Protein AF-A0A535MZZ2-F1 (afdb_monomer)

Solvent-accessible surface area (backbone atoms only — not comparable to full-atom values): 15214 Å² total; per-residue (Å²): 140,82,90,79,80,84,79,83,84,84,78,87,90,76,62,73,51,80,47,85,63,89,57,69,98,74,42,47,53,42,42,44,49,35,80,89,49,66,33,41,31,37,39,23,35,36,38,70,27,92,58,19,20,35,31,28,30,31,32,35,72,78,65,49,68,68,60,30,47,55,50,2,42,52,34,25,53,53,27,51,76,68,74,40,77,36,15,2,17,19,34,32,34,50,36,79,71,59,95,50,74,66,40,54,44,23,37,30,48,49,15,50,69,45,29,71,45,45,77,57,36,42,45,73,45,55,36,66,75,29,49,69,71,53,38,49,44,20,26,62,49,36,70,54,87,73,93,77,75,89,70,74,39,46,57,64,37,48,50,51,49,53,49,33,53,76,73,65,63,74,76,82,79,45,33,32,28,29,42,17,49,40,74,60,23,48,35,28,50,53,53,33,42,77,70,51,35,35,43,27,29,43,19,41,95,85,15,18,40,38,18,93,93,39,52,63,60,70,58,50,59,73,28,40,44,97,86,40,39,64,42,77,90,64,59,66,89,83,61,43,79,38,76,48,76,66,41,65,33,66,45,77,25,54,31,32,34,73,44,66,65,86,77,80,66,46,92,85,56,52,83,51,49,47,30,77,37,79,86

Mean predicted aligned error: 9.77 Å

pLDDT: mean 85.05, std 18.42, range [22.7, 98.5]

Sequence (279 aa):
MHQTYPVPSARESVGLAVGRGAPSAGQQSWSLVDERAGLCAYLVVDAFVDGRAMGGVRMTPDVTPDQLGALSHRMSVKLALAELSIGGAKAGIVSSLPHGPERDRVLRAFGLAVRPLFARGVYLGSDQGIGYRDRDLIFDAAGFDLRQSDAREYGISEATCRFAEAYGLRGSHRTASLQGFGTVGRGVARSLVARGWRIVAVADRLGTLACPQGLPLEGLLAATRSDNTIDRSALPPGIQVLSLEEAWLDVPADVLVLAATERALNSDNARRVQARFVV

Nearest PDB structures (foldseek):
  3k8z-assembly1_F  TM=8.270E-01  e=8.707E-18  Bacillus subtilis
  7mfm-assembly1_A  TM=7.148E-01  e=9.652E-19  Bacillus subtilis
  3k92-assembly1_A  TM=7.786E-01  e=2.874E-17  Bacillus subtilis
  2yfh-assembly1_D  TM=7.016E-01  e=4.997E-12  [Clostridium] symbiosum
  5b37-assembly2_F-3  TM=6.336E-01  e=1.454E-11  Nostoc punctiforme NIES-2108

Structure (mmCIF, N/CA/C/O backbone):
data_AF-A0A535MZZ2-F1
#
_entry.id   AF-A0A535MZZ2-F1
#
loop_
_atom_site.group_PDB
_atom_site.id
_atom_site.type_symbol
_atom_site.label_atom_id
_atom_site.label_alt_id
_atom_site.label_comp_id
_atom_site.label_asym_id
_atom_site.label_entity_id
_atom_site.label_seq_id
_atom_site.pdbx_PDB_ins_code
_atom_site.Cartn_x
_atom_site.Cartn_y
_atom_site.Cartn_z
_atom_site.occupancy
_atom_site.B_iso_or_equiv
_atom_site.auth_seq_id
_atom_site.auth_comp_id
_atom_site.auth_asym_id
_atom_site.auth_atom_id
_atom_site.pdbx_PDB_model_num
ATOM 1 N N . MET A 1 1 ? -8.876 -16.164 -47.806 1.00 33.84 1 MET A N 1
ATOM 2 C CA . MET A 1 1 ? -7.771 -15.219 -48.068 1.00 33.84 1 MET A CA 1
ATOM 3 C C . MET A 1 1 ? -8.036 -13.962 -47.253 1.00 33.84 1 MET A C 1
ATOM 5 O O . MET A 1 1 ? -8.888 -13.180 -47.643 1.00 33.84 1 MET A O 1
ATOM 9 N N . HIS A 1 2 ? -7.392 -13.815 -46.095 1.00 28.22 2 HIS A N 1
ATOM 10 C CA . HIS A 1 2 ? -7.452 -12.594 -45.287 1.00 28.22 2 HIS A CA 1
ATOM 11 C C . HIS A 1 2 ? -6.070 -11.942 -45.313 1.00 28.22 2 HIS A C 1
ATOM 13 O O . HIS A 1 2 ? -5.082 -12.583 -44.965 1.00 28.22 2 HIS A O 1
ATOM 19 N N . GLN A 1 3 ? -6.013 -10.701 -45.799 1.00 22.70 3 GLN A N 1
ATOM 20 C CA . GLN A 1 3 ? -4.806 -9.880 -45.855 1.00 22.70 3 GLN A CA 1
ATOM 21 C C . GLN A 1 3 ? -4.366 -9.485 -44.443 1.00 22.70 3 GLN A C 1
ATOM 23 O O . GLN A 1 3 ? -5.113 -8.860 -43.694 1.00 22.70 3 GLN A O 1
ATOM 28 N N . THR A 1 4 ? -3.133 -9.840 -44.106 1.00 23.92 4 THR A N 1
ATOM 29 C CA . THR A 1 4 ? -2.374 -9.354 -42.955 1.00 23.92 4 THR A CA 1
ATOM 30 C C . THR A 1 4 ? -1.716 -8.018 -43.302 1.00 23.92 4 THR A C 1
ATOM 32 O O . THR A 1 4 ? -0.991 -7.917 -44.290 1.00 23.92 4 THR A O 1
ATOM 35 N N . TYR A 1 5 ? -1.934 -6.993 -42.474 1.00 24.16 5 TYR A N 1
ATOM 36 C CA . TYR A 1 5 ? -1.137 -5.763 -42.502 1.00 24.16 5 TYR A CA 1
ATOM 37 C C . TYR A 1 5 ? 0.168 -5.969 -41.710 1.00 24.16 5 TYR A C 1
ATOM 39 O O . TYR A 1 5 ? 0.130 -6.582 -40.639 1.00 24.16 5 TYR A O 1
ATOM 47 N N . PRO A 1 6 ? 1.324 -5.480 -42.196 1.00 25.44 6 PRO A N 1
ATOM 48 C CA . PRO A 1 6 ? 2.603 -5.662 -41.521 1.00 25.44 6 PRO A CA 1
ATOM 49 C C . PRO A 1 6 ? 2.739 -4.712 -40.324 1.00 25.44 6 PRO A C 1
ATOM 51 O O . PRO A 1 6 ? 2.519 -3.507 -40.434 1.00 25.44 6 PRO A O 1
ATOM 54 N N . VAL A 1 7 ? 3.151 -5.261 -39.180 1.00 30.09 7 VAL A N 1
ATOM 55 C CA . VAL A 1 7 ? 3.617 -4.492 -38.019 1.00 30.09 7 VAL A CA 1
ATOM 56 C C . VAL A 1 7 ? 5.042 -4.004 -38.321 1.00 30.09 7 VAL A C 1
ATOM 58 O O . VAL A 1 7 ? 5.894 -4.839 -38.633 1.00 30.09 7 VAL A O 1
ATOM 61 N N . PRO A 1 8 ? 5.341 -2.692 -38.250 1.00 28.23 8 PRO A N 1
ATOM 62 C CA . PRO A 1 8 ? 6.689 -2.186 -38.487 1.00 28.23 8 PRO A CA 1
ATOM 63 C C . PRO A 1 8 ? 7.673 -2.723 -37.443 1.00 28.23 8 PRO A C 1
ATOM 65 O O . PRO A 1 8 ? 7.424 -2.665 -36.238 1.00 28.23 8 PRO A O 1
ATOM 68 N N . SER A 1 9 ? 8.811 -3.226 -37.914 1.00 29.83 9 SER A N 1
ATOM 69 C CA . SER A 1 9 ? 9.937 -3.664 -37.093 1.00 29.83 9 SER A CA 1
ATOM 70 C C . SER A 1 9 ? 10.575 -2.475 -36.371 1.00 29.83 9 SER A C 1
ATOM 72 O O . SER A 1 9 ? 11.247 -1.654 -36.997 1.00 29.83 9 SER A O 1
ATOM 74 N N . ALA A 1 10 ? 10.412 -2.397 -35.053 1.00 29.64 10 ALA A N 1
ATOM 75 C CA . ALA A 1 10 ? 11.222 -1.522 -34.216 1.00 29.64 10 ALA A CA 1
ATOM 76 C C . ALA A 1 10 ? 12.577 -2.201 -33.953 1.00 29.64 10 ALA A C 1
ATOM 78 O O . ALA A 1 10 ? 12.625 -3.254 -33.317 1.00 29.64 10 ALA A O 1
ATOM 79 N N . ARG A 1 11 ? 13.676 -1.607 -34.428 1.00 28.73 11 ARG A N 1
ATOM 80 C CA . ARG A 1 11 ? 15.022 -1.899 -33.918 1.00 28.73 11 ARG A CA 1
ATOM 81 C C . ARG A 1 11 ? 15.550 -0.688 -33.144 1.00 28.73 11 ARG A C 1
ATOM 83 O O . ARG A 1 11 ? 15.693 0.378 -33.725 1.00 28.73 11 ARG A O 1
ATOM 90 N N . GLU A 1 12 ? 15.820 -0.966 -31.863 1.00 30.95 12 GLU A N 1
ATOM 91 C CA . GLU A 1 12 ? 16.850 -0.425 -30.950 1.00 30.95 12 GLU A CA 1
ATOM 92 C C . GLU A 1 12 ? 16.750 1.063 -30.538 1.00 30.95 12 GLU A C 1
ATOM 94 O O . GLU A 1 12 ? 16.653 1.949 -31.368 1.00 30.95 12 GLU A O 1
ATOM 99 N N . SER A 1 13 ? 16.771 1.456 -29.256 1.00 28.53 13 SER A N 1
ATOM 100 C CA . SER A 1 13 ? 17.387 0.826 -28.080 1.00 28.53 13 SER A CA 1
ATOM 101 C C . SER A 1 13 ? 16.642 1.159 -26.766 1.00 28.53 13 SER A C 1
ATOM 103 O O . SER A 1 13 ? 16.904 2.182 -26.136 1.00 28.53 13 SER A O 1
ATOM 105 N N . VAL A 1 14 ? 15.756 0.266 -26.324 1.00 32.81 14 VAL A N 1
ATOM 106 C CA . VAL A 1 14 ? 15.526 -0.050 -24.902 1.00 32.81 14 VAL A CA 1
ATOM 107 C C . VAL A 1 14 ? 15.508 -1.572 -24.872 1.00 32.81 14 VAL A C 1
ATOM 10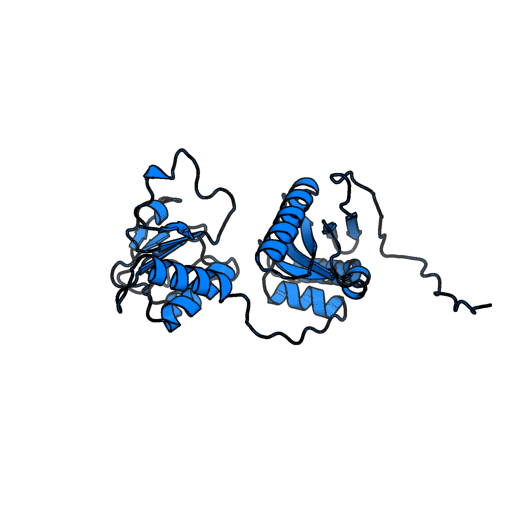9 O O . VAL A 1 14 ? 14.660 -2.190 -25.518 1.00 32.81 14 VAL A O 1
ATOM 112 N N . GLY A 1 15 ? 16.518 -2.183 -24.258 1.00 32.94 15 GLY A N 1
ATOM 113 C CA . GLY A 1 15 ? 16.686 -3.632 -24.255 1.00 32.94 15 GLY A CA 1
ATOM 114 C C . GLY A 1 15 ? 15.593 -4.297 -23.429 1.00 32.94 15 GLY A C 1
ATOM 115 O O . GLY A 1 15 ? 15.761 -4.509 -22.234 1.00 32.94 15 GLY A O 1
ATOM 116 N N . LEU A 1 16 ? 14.469 -4.651 -24.053 1.00 37.75 16 LEU A N 1
ATOM 117 C CA . LEU A 1 16 ? 13.499 -5.558 -23.450 1.00 37.75 16 LEU A CA 1
ATOM 118 C C . LEU A 1 16 ? 14.092 -6.975 -23.513 1.00 37.75 16 LEU A C 1
ATOM 120 O O . LEU A 1 16 ? 13.831 -7.735 -24.446 1.00 37.75 16 LEU A O 1
ATOM 124 N N . ALA A 1 17 ? 14.951 -7.323 -22.556 1.00 37.59 17 ALA A N 1
ATOM 125 C CA . ALA A 1 17 ? 15.423 -8.692 -22.410 1.00 37.59 17 ALA A CA 1
ATOM 126 C C . ALA A 1 17 ? 14.265 -9.547 -21.873 1.00 37.59 17 ALA A C 1
ATOM 128 O O . ALA A 1 17 ? 14.011 -9.612 -20.672 1.00 37.59 17 ALA A O 1
ATOM 129 N N . VAL A 1 18 ? 13.531 -10.202 -22.775 1.00 39.91 18 VAL A N 1
ATOM 130 C CA . VAL A 1 18 ? 12.504 -11.189 -22.414 1.00 39.91 18 VAL A CA 1
ATOM 131 C C . VAL A 1 18 ? 13.206 -12.456 -21.917 1.00 39.91 18 VAL A C 1
ATOM 133 O O . VAL A 1 18 ? 13.398 -13.418 -22.657 1.00 39.91 18 VAL A O 1
ATOM 136 N N . GLY A 1 19 ? 13.635 -12.447 -20.658 1.00 38.72 19 GLY A N 1
ATOM 137 C CA . GLY A 1 19 ? 14.092 -13.643 -19.958 1.00 38.72 19 GLY A CA 1
ATOM 138 C C . GLY A 1 19 ? 12.898 -14.391 -19.373 1.00 38.72 19 GLY A C 1
ATOM 139 O O . GLY A 1 19 ? 12.201 -13.855 -18.516 1.00 38.72 19 GLY A O 1
ATOM 140 N N . ARG A 1 20 ? 12.663 -15.637 -19.802 1.00 40.47 20 ARG A N 1
ATOM 141 C CA . ARG A 1 20 ? 11.735 -16.557 -19.122 1.00 40.47 20 ARG A CA 1
ATOM 142 C C . ARG A 1 20 ? 12.389 -17.048 -17.821 1.00 40.47 20 ARG A C 1
ATOM 144 O O . ARG A 1 20 ? 12.974 -18.124 -17.801 1.00 40.47 20 ARG A O 1
ATOM 151 N N . GLY A 1 21 ? 12.351 -16.248 -16.757 1.00 41.03 21 GLY A N 1
ATOM 152 C CA . GLY A 1 21 ? 12.677 -16.721 -15.404 1.00 41.03 21 GLY A CA 1
ATOM 153 C C . GLY A 1 21 ? 11.515 -17.557 -14.875 1.00 41.03 21 GLY A C 1
ATOM 154 O O . GLY A 1 21 ? 10.384 -17.098 -15.002 1.00 41.03 21 GLY A O 1
ATOM 155 N N . ALA A 1 22 ? 11.786 -18.764 -14.361 1.00 42.34 22 ALA A N 1
ATOM 156 C CA . ALA A 1 22 ? 10.804 -19.826 -14.112 1.00 42.34 22 ALA A CA 1
ATOM 157 C C . ALA A 1 22 ? 9.697 -19.431 -13.115 1.00 42.34 22 ALA A C 1
ATOM 159 O O . ALA A 1 22 ? 9.935 -19.429 -11.909 1.00 42.34 22 ALA A O 1
ATOM 160 N N . PRO A 1 23 ? 8.467 -19.171 -13.587 1.00 47.53 23 PRO A N 1
ATOM 161 C CA . PRO A 1 23 ? 7.297 -19.082 -12.736 1.00 47.53 23 PRO A CA 1
ATOM 162 C C . PRO A 1 23 ? 6.662 -20.475 -12.617 1.00 47.53 23 PRO A C 1
ATOM 164 O O . PRO A 1 23 ? 6.874 -21.348 -13.465 1.00 47.53 23 PRO A O 1
ATOM 167 N N . SER A 1 24 ? 5.837 -20.686 -11.592 1.00 51.09 24 SER A N 1
ATOM 168 C CA . SER A 1 24 ? 4.956 -21.863 -11.532 1.00 51.09 24 SER A CA 1
ATOM 169 C C . SER A 1 24 ? 4.130 -22.002 -12.826 1.00 51.09 24 SER A C 1
ATOM 171 O O . SER A 1 24 ? 3.854 -21.005 -13.500 1.00 51.09 24 SER A O 1
ATOM 173 N N . ALA A 1 25 ? 3.794 -23.237 -13.219 1.00 52.12 25 ALA A N 1
ATOM 174 C CA . ALA A 1 25 ? 3.204 -23.553 -14.522 1.00 52.12 25 ALA A CA 1
ATOM 175 C C . ALA A 1 25 ? 1.978 -22.668 -14.846 1.00 52.12 25 ALA A C 1
ATOM 177 O O . ALA A 1 25 ? 0.893 -22.898 -14.324 1.00 52.12 25 ALA A O 1
ATOM 178 N N . GLY A 1 26 ? 2.158 -21.658 -15.709 1.00 76.25 26 GLY A N 1
ATOM 179 C CA . GLY A 1 26 ? 1.085 -20.780 -16.197 1.00 76.25 26 GLY A CA 1
ATOM 180 C C . GLY A 1 26 ? 1.367 -19.274 -16.133 1.00 76.25 26 GLY A C 1
ATOM 181 O O . GLY A 1 26 ? 0.830 -18.544 -16.967 1.00 76.25 26 GLY A O 1
ATOM 182 N N . GLN A 1 27 ? 2.230 -18.798 -15.225 1.00 90.12 27 GLN A N 1
ATOM 183 C CA . GLN A 1 27 ? 2.480 -17.352 -15.106 1.00 90.12 27 GLN A CA 1
ATOM 184 C C . GLN A 1 27 ? 3.424 -16.840 -16.210 1.00 90.12 27 GLN A C 1
ATOM 186 O O . GLN A 1 27 ? 4.266 -17.571 -16.738 1.00 90.12 27 GLN A O 1
ATOM 191 N N . GLN A 1 28 ? 3.305 -15.556 -16.548 1.00 93.94 28 GLN A N 1
ATOM 192 C CA . GLN A 1 28 ? 4.201 -14.851 -17.468 1.00 93.94 28 GLN A CA 1
ATOM 193 C C . GLN A 1 28 ? 5.050 -13.841 -16.694 1.00 93.94 28 GLN A C 1
ATOM 195 O O . GLN A 1 28 ? 4.524 -13.096 -15.869 1.00 93.94 28 GLN A O 1
ATOM 200 N N . SER A 1 29 ? 6.352 -13.791 -16.972 1.00 93.62 29 SER A N 1
ATOM 201 C CA . SER A 1 29 ? 7.303 -12.904 -16.300 1.00 93.62 29 SER A CA 1
ATOM 202 C C . SER A 1 29 ? 8.149 -12.108 -17.298 1.00 93.62 29 SER A C 1
ATOM 204 O O . SER A 1 29 ? 8.439 -12.568 -18.405 1.00 93.62 29 SER A O 1
ATOM 206 N N . TRP A 1 30 ? 8.537 -10.897 -16.896 1.00 95.50 30 TRP A N 1
ATOM 207 C CA . TRP A 1 30 ? 9.412 -9.999 -17.647 1.00 95.50 30 TRP A CA 1
ATOM 208 C C . TRP A 1 30 ? 10.455 -9.380 -16.721 1.00 95.50 30 TRP A C 1
ATOM 210 O O . TRP A 1 30 ? 10.113 -8.916 -15.631 1.00 95.50 30 TRP A O 1
ATOM 220 N N . SER A 1 31 ? 11.696 -9.307 -17.200 1.00 95.50 31 SER A N 1
ATOM 221 C CA . SER A 1 31 ? 12.765 -8.495 -16.616 1.00 95.50 31 SER A CA 1
ATOM 222 C C . SER A 1 31 ? 12.942 -7.237 -17.462 1.00 95.50 31 SER A C 1
ATOM 224 O O . SER A 1 31 ? 13.059 -7.311 -18.685 1.00 95.50 31 SER A O 1
ATOM 226 N N . LEU A 1 32 ? 12.928 -6.076 -16.820 1.00 94.94 32 LEU A N 1
ATOM 227 C CA . LEU A 1 32 ? 12.978 -4.766 -17.458 1.00 94.94 32 LEU A CA 1
ATOM 228 C C . LEU A 1 32 ? 14.229 -4.049 -16.958 1.00 94.94 32 LEU A C 1
ATOM 230 O O . LEU A 1 32 ? 14.318 -3.703 -15.779 1.00 94.94 32 LEU A O 1
ATOM 234 N N . VAL A 1 33 ? 15.197 -3.852 -17.849 1.00 94.88 33 VAL A N 1
ATOM 235 C CA . VAL A 1 33 ? 16.476 -3.219 -17.521 1.00 94.88 33 VAL A CA 1
ATOM 236 C C . VAL A 1 33 ? 16.733 -2.072 -18.489 1.00 94.88 33 VAL A C 1
ATOM 238 O O . VAL A 1 33 ? 16.651 -2.240 -19.704 1.00 94.88 33 VAL A O 1
ATOM 241 N N . ASP A 1 34 ? 17.053 -0.904 -17.942 1.00 95.12 34 ASP A N 1
ATOM 242 C CA . ASP A 1 34 ? 17.563 0.243 -18.693 1.00 95.12 34 ASP A CA 1
ATOM 243 C C . ASP A 1 34 ? 18.714 0.855 -17.894 1.00 95.12 34 ASP A C 1
ATOM 245 O O . ASP A 1 34 ? 18.506 1.631 -16.959 1.00 95.12 34 ASP A O 1
ATOM 249 N N . GLU A 1 35 ? 19.942 0.486 -18.263 1.00 93.38 35 GLU A N 1
ATOM 250 C CA . GLU A 1 35 ? 21.167 0.949 -17.604 1.00 93.38 35 GLU A CA 1
ATOM 251 C C . GLU A 1 35 ? 21.313 2.469 -17.655 1.00 93.38 35 GLU A C 1
ATOM 253 O O . GLU A 1 35 ? 21.784 3.082 -16.698 1.00 93.38 35 GLU A O 1
ATOM 258 N N . ARG A 1 36 ? 20.865 3.104 -18.746 1.00 93.88 36 ARG A N 1
ATOM 259 C CA . ARG A 1 36 ? 20.943 4.561 -18.873 1.00 93.88 36 ARG A CA 1
ATOM 260 C C . ARG A 1 36 ? 19.993 5.209 -17.889 1.00 93.88 36 ARG A C 1
ATOM 262 O O . ARG A 1 36 ? 20.337 6.236 -17.317 1.00 93.88 36 ARG A O 1
ATOM 269 N N . ALA A 1 37 ? 18.793 4.672 -17.719 1.00 93.19 37 ALA A N 1
ATOM 270 C CA . ALA A 1 37 ? 17.827 5.210 -16.772 1.00 93.19 37 ALA A CA 1
ATOM 271 C C . ALA A 1 37 ? 18.072 4.780 -15.319 1.00 93.19 37 ALA A C 1
ATOM 273 O O . ALA A 1 37 ? 17.482 5.386 -14.428 1.00 93.19 37 ALA A O 1
ATOM 274 N N . GLY A 1 38 ? 18.915 3.771 -15.082 1.00 94.00 38 GLY A N 1
ATOM 275 C CA . GLY A 1 38 ? 19.070 3.131 -13.774 1.00 94.00 38 GLY A CA 1
ATOM 276 C C . GLY A 1 38 ? 17.895 2.213 -13.414 1.00 94.00 38 GLY A C 1
ATOM 277 O O . GLY A 1 38 ? 17.624 1.991 -12.236 1.00 94.00 38 GLY A O 1
ATOM 278 N N . LEU A 1 39 ? 17.155 1.714 -14.410 1.00 97.81 39 LEU A N 1
ATOM 279 C CA . LEU A 1 39 ? 16.014 0.830 -14.196 1.00 97.81 39 LEU A CA 1
ATOM 280 C C . LEU A 1 39 ? 16.479 -0.620 -14.051 1.00 97.81 39 LEU A C 1
ATOM 282 O O . LEU A 1 39 ? 17.088 -1.175 -14.963 1.00 97.81 39 LEU A O 1
ATOM 286 N N . CYS A 1 40 ? 16.085 -1.245 -12.947 1.00 97.62 40 CYS A N 1
ATOM 287 C CA . CYS A 1 40 ? 16.055 -2.691 -12.772 1.00 97.62 40 CYS A CA 1
ATOM 288 C C . CYS A 1 40 ? 14.684 -3.051 -12.198 1.00 97.62 40 CYS A C 1
ATOM 290 O O . CYS A 1 40 ? 14.336 -2.614 -11.100 1.00 97.62 40 CYS A O 1
ATOM 292 N N . ALA A 1 41 ? 13.869 -3.777 -12.955 1.00 97.94 41 ALA A N 1
ATOM 293 C CA . ALA A 1 41 ? 12.514 -4.106 -12.549 1.00 97.94 41 ALA A CA 1
ATOM 294 C C . ALA A 1 41 ? 12.062 -5.468 -13.072 1.00 97.94 41 ALA A C 1
ATOM 296 O O . ALA A 1 41 ? 12.582 -6.000 -14.051 1.00 97.94 41 ALA A O 1
ATOM 297 N N . TYR A 1 42 ? 11.033 -5.996 -12.427 1.00 97.75 42 TYR A N 1
ATOM 298 C CA . TYR A 1 42 ? 10.378 -7.240 -12.783 1.00 97.75 42 TYR A CA 1
ATOM 299 C C . TYR A 1 42 ? 8.872 -7.023 -12.853 1.00 97.75 42 TYR A C 1
ATOM 301 O O . TYR A 1 42 ? 8.306 -6.213 -12.114 1.00 97.75 42 TYR A O 1
ATOM 309 N N . LEU A 1 43 ? 8.207 -7.775 -13.719 1.00 97.81 43 LEU A N 1
ATOM 310 C CA . LEU A 1 43 ? 6.756 -7.825 -13.793 1.00 97.81 43 LEU A CA 1
ATOM 311 C C . LEU A 1 43 ? 6.325 -9.274 -13.950 1.00 97.81 43 LEU A C 1
ATOM 313 O O . LEU A 1 43 ? 6.857 -9.986 -14.796 1.00 97.81 43 LEU A O 1
ATOM 317 N N . VAL A 1 44 ? 5.357 -9.697 -13.145 1.00 97.62 44 VAL A N 1
ATOM 318 C CA . VAL A 1 44 ? 4.740 -11.018 -13.226 1.00 97.62 44 VAL A CA 1
ATOM 319 C C . VAL A 1 44 ? 3.238 -10.852 -13.419 1.00 97.62 44 VAL A C 1
ATOM 321 O O . VAL A 1 44 ? 2.589 -10.094 -12.698 1.00 97.62 44 VAL A O 1
ATOM 324 N N . VAL A 1 45 ? 2.689 -11.552 -14.404 1.00 97.06 45 VAL A N 1
ATOM 325 C CA . VAL A 1 45 ? 1.251 -11.737 -14.598 1.00 97.06 45 VAL A CA 1
ATOM 326 C C . VAL A 1 45 ? 0.947 -13.192 -14.297 1.00 97.06 45 VAL A C 1
ATOM 328 O O . VAL A 1 45 ? 1.449 -14.081 -14.980 1.00 97.06 45 VAL A O 1
ATOM 331 N N . ASP A 1 46 ? 0.129 -13.426 -13.280 1.00 96.69 46 ASP A N 1
ATOM 332 C CA . ASP A 1 46 ? -0.302 -14.764 -12.890 1.00 96.69 46 ASP A CA 1
ATOM 333 C C . ASP A 1 46 ? -1.251 -15.353 -13.936 1.00 96.69 46 ASP A C 1
ATOM 335 O O . ASP A 1 46 ? -1.019 -16.446 -14.445 1.00 96.69 46 ASP A O 1
ATOM 339 N N . ALA A 1 47 ? -2.268 -14.583 -14.324 1.00 93.81 47 ALA A N 1
ATOM 340 C CA . ALA A 1 47 ? -3.207 -14.950 -15.373 1.00 93.81 47 ALA A CA 1
ATOM 341 C C . ALA A 1 47 ? -3.767 -13.703 -16.064 1.00 93.81 47 ALA A C 1
ATOM 343 O O . ALA A 1 47 ? -3.861 -12.632 -15.465 1.00 93.81 47 ALA A O 1
ATOM 344 N N . PHE A 1 48 ? -4.190 -13.863 -17.316 1.00 93.19 48 PHE A N 1
ATOM 345 C CA . PHE A 1 48 ? -5.140 -12.951 -17.946 1.00 93.19 48 PHE A CA 1
ATOM 346 C C . PHE A 1 48 ? -6.526 -13.584 -17.851 1.00 93.19 48 PHE A C 1
ATOM 348 O O . PHE A 1 48 ? -6.722 -14.697 -18.333 1.00 93.19 48 PHE A O 1
ATOM 355 N N . VAL A 1 49 ? -7.478 -12.865 -17.266 1.00 91.56 49 VAL A N 1
ATOM 356 C CA . VAL A 1 49 ? -8.899 -13.242 -17.253 1.00 91.56 49 VAL A CA 1
ATOM 357 C C . VAL A 1 49 ? -9.630 -12.181 -18.060 1.00 91.56 49 VAL A C 1
ATOM 359 O O . VAL A 1 49 ? -9.415 -10.993 -17.831 1.00 91.56 49 VAL A O 1
ATOM 362 N N . ASP A 1 50 ? -10.372 -12.598 -19.086 1.00 89.69 50 ASP A N 1
ATOM 363 C CA . ASP A 1 50 ? -11.012 -11.713 -20.074 1.00 89.69 50 ASP A CA 1
ATOM 364 C C . ASP A 1 50 ? -10.062 -10.669 -20.682 1.00 89.69 50 ASP A C 1
ATOM 366 O O . ASP A 1 50 ? -10.398 -9.503 -20.900 1.00 89.69 50 ASP A O 1
ATOM 370 N N . GLY A 1 51 ? -8.821 -11.098 -20.936 1.00 89.19 51 GLY A N 1
ATOM 371 C CA . GLY A 1 51 ? -7.770 -10.244 -21.489 1.00 89.19 51 GLY A CA 1
ATOM 372 C C . GLY A 1 51 ? -7.272 -9.164 -20.527 1.00 89.19 51 GLY A C 1
ATOM 373 O O . GLY A 1 51 ? -6.610 -8.229 -20.969 1.00 89.19 51 GLY A O 1
ATOM 374 N N . ARG A 1 52 ? -7.573 -9.265 -19.226 1.00 92.44 52 ARG A N 1
ATOM 375 C CA . ARG A 1 52 ? -7.191 -8.279 -18.209 1.00 92.44 52 ARG A CA 1
ATOM 376 C C . ARG A 1 52 ? -6.397 -8.910 -17.076 1.00 92.44 52 ARG A C 1
ATOM 378 O O . ARG A 1 52 ? -6.666 -10.034 -16.650 1.00 92.44 52 ARG A O 1
ATOM 385 N N . ALA A 1 53 ? -5.452 -8.141 -16.552 1.00 93.81 53 ALA A N 1
ATOM 386 C CA . ALA A 1 53 ? -4.749 -8.460 -15.319 1.00 93.81 53 ALA A CA 1
ATOM 387 C C . ALA A 1 53 ? -4.465 -7.180 -14.528 1.00 93.81 53 ALA A C 1
ATOM 389 O O . ALA A 1 53 ? -4.242 -6.129 -15.127 1.00 93.81 53 ALA A O 1
ATOM 390 N N . MET A 1 54 ? -4.446 -7.234 -13.197 1.00 94.62 54 MET A N 1
ATOM 391 C CA . MET A 1 54 ? -4.143 -6.056 -12.387 1.00 94.62 54 MET A CA 1
ATOM 392 C C . MET A 1 54 ? -3.344 -6.343 -11.120 1.00 94.62 54 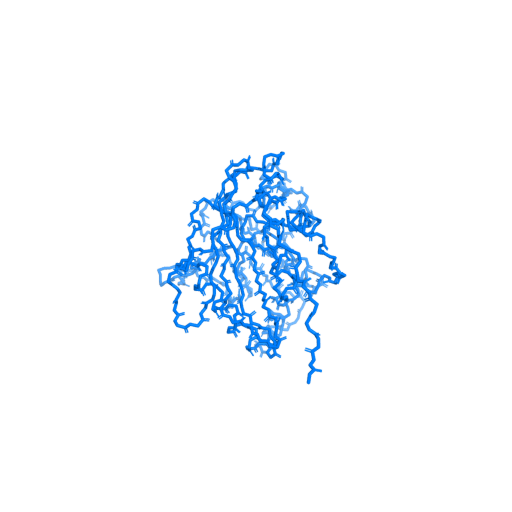MET A C 1
ATOM 394 O O . MET A 1 54 ? -3.453 -7.399 -10.500 1.00 94.62 54 MET A O 1
ATOM 398 N N . GLY A 1 55 ? -2.583 -5.343 -10.689 1.00 94.69 55 GLY A N 1
ATOM 399 C CA . GLY A 1 55 ? -1.883 -5.360 -9.412 1.00 94.69 55 GLY A CA 1
ATOM 400 C C . GLY A 1 55 ? -1.156 -4.065 -9.124 1.00 94.69 55 GLY A C 1
ATOM 401 O O . GLY A 1 55 ? -1.425 -3.058 -9.761 1.00 94.69 55 GLY A O 1
ATOM 402 N N . GLY A 1 56 ? -0.265 -4.079 -8.136 1.00 94.94 56 GLY A N 1
ATOM 403 C CA . GLY A 1 56 ? 0.536 -2.916 -7.748 1.00 94.94 56 GLY A CA 1
ATOM 404 C C . GLY A 1 56 ? 1.977 -2.979 -8.260 1.00 94.94 56 GLY A C 1
ATOM 405 O O . GLY A 1 56 ? 2.493 -4.066 -8.542 1.00 94.94 56 GLY A O 1
ATOM 406 N N . VAL A 1 57 ? 2.625 -1.816 -8.325 1.00 97.31 57 VAL A N 1
ATOM 407 C CA . VAL A 1 57 ? 4.076 -1.663 -8.497 1.00 97.31 57 VAL A CA 1
ATOM 408 C C . VAL A 1 57 ? 4.713 -1.434 -7.133 1.00 97.31 57 VAL A C 1
ATOM 410 O O . VAL A 1 57 ? 4.372 -0.470 -6.454 1.00 97.31 57 VAL A O 1
ATOM 413 N N . ARG A 1 58 ? 5.645 -2.299 -6.735 1.00 97.06 58 ARG A N 1
ATOM 414 C CA . ARG A 1 58 ? 6.491 -2.115 -5.548 1.00 97.06 58 ARG A CA 1
ATOM 415 C C . ARG A 1 58 ? 7.804 -1.437 -5.931 1.00 97.06 58 ARG A C 1
ATOM 417 O O . ARG A 1 58 ? 8.327 -1.708 -7.003 1.00 97.06 58 ARG A O 1
ATOM 424 N N . MET A 1 59 ? 8.362 -0.594 -5.073 1.00 97.06 59 MET A N 1
ATOM 425 C CA . MET A 1 59 ? 9.709 -0.047 -5.256 1.00 97.06 59 MET A CA 1
ATOM 426 C C . MET A 1 59 ? 10.484 -0.153 -3.950 1.00 97.06 59 MET A C 1
ATOM 428 O O . MET A 1 59 ? 10.302 0.660 -3.046 1.00 97.06 59 MET A O 1
ATOM 432 N N . THR A 1 60 ? 11.290 -1.206 -3.837 1.00 94.88 60 THR A N 1
ATOM 433 C CA . THR A 1 60 ? 12.133 -1.498 -2.671 1.00 94.88 60 THR A CA 1
ATOM 434 C C . THR A 1 60 ? 13.440 -2.152 -3.141 1.00 94.88 60 THR A C 1
ATOM 436 O O . THR A 1 60 ? 13.475 -2.717 -4.238 1.00 94.88 60 THR A O 1
ATOM 439 N N . PRO A 1 61 ? 14.544 -2.073 -2.375 1.00 94.50 61 PRO A N 1
ATOM 440 C CA . PRO A 1 61 ? 15.833 -2.630 -2.804 1.00 94.50 61 PRO A CA 1
ATOM 441 C C . PRO A 1 61 ? 15.878 -4.169 -2.810 1.00 94.50 61 PRO A C 1
ATOM 443 O O . PRO A 1 61 ? 16.815 -4.745 -3.350 1.00 94.50 61 PRO A O 1
ATOM 446 N N . ASP A 1 62 ? 14.888 -4.830 -2.213 1.00 92.19 62 ASP A N 1
ATOM 447 C CA . ASP A 1 62 ? 14.836 -6.268 -1.934 1.00 92.19 62 ASP A CA 1
ATOM 448 C C . ASP A 1 62 ? 13.788 -7.032 -2.765 1.00 92.19 62 ASP A C 1
ATOM 450 O O . ASP A 1 62 ? 13.541 -8.210 -2.512 1.00 92.19 62 ASP A O 1
ATOM 454 N N . VAL A 1 63 ? 13.166 -6.390 -3.761 1.00 92.25 63 VAL A N 1
ATOM 455 C CA . VAL A 1 63 ? 12.196 -7.048 -4.652 1.00 92.25 63 VAL A CA 1
ATOM 456 C C . VAL A 1 63 ? 12.836 -8.234 -5.377 1.00 92.25 63 VAL A C 1
ATOM 458 O O . VAL A 1 63 ? 13.828 -8.072 -6.090 1.00 92.25 63 VAL A O 1
ATOM 461 N N . THR A 1 64 ? 12.180 -9.398 -5.316 1.00 92.12 64 THR A N 1
ATOM 462 C CA . THR A 1 64 ? 12.553 -10.582 -6.108 1.00 92.12 64 THR A CA 1
ATOM 463 C C . THR A 1 64 ? 11.417 -11.073 -7.018 1.00 92.12 64 THR A C 1
ATOM 465 O O . THR A 1 64 ? 10.240 -10.913 -6.678 1.00 92.12 64 THR A O 1
ATOM 468 N N . PRO A 1 65 ? 11.725 -11.715 -8.165 1.00 90.81 65 PRO A N 1
ATOM 469 C CA . PRO A 1 65 ? 10.711 -12.315 -9.037 1.00 90.81 65 PRO A CA 1
ATOM 470 C C . PRO A 1 65 ? 9.792 -13.314 -8.321 1.00 90.81 65 PRO A C 1
ATOM 472 O O . PRO A 1 65 ? 8.583 -13.284 -8.541 1.00 90.81 65 PRO A O 1
ATOM 475 N N . ASP A 1 66 ? 10.333 -14.137 -7.419 1.00 88.94 66 ASP A N 1
ATOM 476 C CA . ASP A 1 66 ? 9.564 -15.147 -6.677 1.00 88.94 66 ASP A CA 1
ATOM 477 C C . ASP A 1 66 ? 8.514 -14.509 -5.761 1.00 88.94 66 ASP A C 1
ATOM 479 O O . ASP A 1 66 ? 7.355 -14.938 -5.727 1.00 88.94 66 ASP A O 1
ATOM 483 N N . GLN A 1 67 ? 8.882 -13.428 -5.062 1.00 92.75 67 GLN A N 1
ATOM 484 C CA . GLN A 1 67 ? 7.929 -12.648 -4.271 1.00 92.75 67 GLN A CA 1
ATOM 485 C C . GLN A 1 67 ? 6.820 -12.071 -5.157 1.00 92.75 67 GLN A C 1
ATOM 487 O O . GLN A 1 67 ? 5.644 -12.135 -4.793 1.00 92.75 67 GLN A O 1
ATOM 492 N N . LEU A 1 68 ? 7.160 -11.528 -6.330 1.00 95.31 68 LEU A N 1
ATOM 493 C CA . LEU A 1 68 ? 6.161 -10.992 -7.259 1.00 95.31 68 LEU A CA 1
ATOM 494 C C . LEU A 1 68 ? 5.250 -12.088 -7.828 1.00 95.31 68 LEU A C 1
ATOM 496 O O . LEU A 1 68 ? 4.048 -11.857 -7.976 1.00 95.31 68 LEU A O 1
ATOM 500 N N . GLY A 1 69 ? 5.780 -13.284 -8.089 1.00 94.75 69 GLY A N 1
ATOM 501 C CA . GLY A 1 69 ? 5.003 -14.459 -8.490 1.00 94.75 69 GLY A CA 1
ATOM 502 C C . GLY A 1 69 ? 3.974 -14.856 -7.435 1.00 94.75 69 GLY A C 1
ATOM 503 O O . GLY A 1 69 ? 2.789 -14.988 -7.742 1.00 94.75 69 GLY A O 1
ATOM 504 N N . ALA A 1 70 ? 4.385 -14.932 -6.168 1.00 93.38 70 ALA A N 1
ATOM 505 C CA . ALA A 1 70 ? 3.467 -15.214 -5.067 1.00 93.38 70 ALA A CA 1
ATOM 506 C C . ALA A 1 70 ? 2.409 -14.107 -4.883 1.00 93.38 70 ALA A C 1
ATOM 508 O O . ALA A 1 70 ? 1.231 -14.393 -4.659 1.00 93.38 70 ALA A O 1
ATOM 509 N N . LEU A 1 71 ? 2.803 -12.832 -4.985 1.00 94.38 71 LEU A N 1
ATOM 510 C CA . LEU A 1 71 ? 1.889 -11.697 -4.825 1.00 94.38 71 LEU A CA 1
ATOM 511 C C . LEU A 1 71 ? 0.896 -11.567 -5.990 1.00 94.38 71 LEU A C 1
ATOM 513 O O . LEU A 1 71 ? -0.269 -11.253 -5.747 1.00 94.38 71 LEU A O 1
ATOM 517 N N . SER A 1 72 ? 1.325 -11.817 -7.229 1.00 96.19 72 SER A N 1
ATOM 518 C CA . SER A 1 72 ? 0.439 -11.819 -8.403 1.00 96.19 72 SER A CA 1
ATOM 519 C C . SER A 1 72 ? -0.579 -12.960 -8.334 1.00 96.19 72 SER A C 1
ATOM 521 O O . SER A 1 72 ? -1.758 -12.721 -8.583 1.00 96.19 72 SER A O 1
ATOM 523 N N . HIS A 1 73 ? -0.184 -14.147 -7.867 1.00 95.56 73 HIS A N 1
ATOM 524 C CA . HIS A 1 73 ? -1.120 -15.248 -7.635 1.00 95.56 73 HIS A CA 1
ATOM 525 C C . HIS A 1 73 ? -2.186 -14.906 -6.584 1.00 95.56 73 HIS A C 1
ATOM 527 O O . HIS A 1 73 ? -3.387 -15.056 -6.818 1.00 95.56 73 HIS A O 1
ATOM 533 N N . ARG A 1 74 ? -1.774 -14.340 -5.439 1.00 94.50 74 ARG A N 1
ATOM 534 C CA . ARG A 1 74 ? -2.724 -13.857 -4.417 1.00 94.50 74 ARG A CA 1
ATOM 535 C C . ARG A 1 74 ? -3.661 -12.776 -4.965 1.00 94.50 74 ARG A C 1
ATOM 537 O O . ARG A 1 74 ? -4.808 -12.703 -4.533 1.00 94.50 74 ARG A O 1
ATOM 544 N N . MET A 1 75 ? -3.206 -11.947 -5.910 1.00 94.88 75 MET A N 1
ATOM 545 C CA . MET A 1 75 ? -4.072 -10.979 -6.590 1.00 94.88 75 MET A CA 1
ATOM 546 C C . MET A 1 75 ? -5.145 -11.662 -7.443 1.00 94.88 75 MET A C 1
ATOM 548 O O . MET A 1 75 ? -6.295 -11.243 -7.345 1.00 94.88 75 MET A O 1
ATOM 552 N N . SER A 1 76 ? -4.822 -12.714 -8.203 1.00 94.31 76 SER A N 1
ATOM 553 C CA . SER A 1 76 ? -5.826 -13.485 -8.958 1.00 94.31 76 SER A CA 1
ATOM 554 C C . SER A 1 76 ? -6.885 -14.078 -8.036 1.00 94.31 76 SER A C 1
ATOM 556 O O . SER A 1 76 ? -8.076 -13.890 -8.266 1.00 94.31 76 SER A O 1
ATOM 558 N N . VAL A 1 77 ? -6.460 -14.728 -6.945 1.00 94.50 77 VAL A N 1
ATOM 559 C CA . VAL A 1 77 ? -7.386 -15.305 -5.956 1.00 94.50 77 VAL A CA 1
ATOM 560 C C . VAL A 1 77 ? -8.269 -14.220 -5.339 1.00 94.50 77 VAL A C 1
ATOM 562 O O . VAL A 1 77 ? -9.479 -14.395 -5.234 1.00 94.50 77 VAL A O 1
ATOM 565 N N . LYS A 1 78 ? -7.693 -13.065 -4.982 1.00 90.56 78 LYS A N 1
ATOM 566 C CA . LYS A 1 78 ? -8.448 -11.935 -4.424 1.00 90.56 78 LYS A CA 1
ATOM 567 C C . LYS A 1 78 ? -9.518 -11.418 -5.387 1.00 90.56 78 LYS A C 1
ATOM 569 O O . LYS A 1 78 ? -10.623 -11.115 -4.952 1.00 90.56 78 LYS A O 1
ATOM 574 N N . LEU A 1 79 ? -9.187 -11.284 -6.669 1.00 89.31 79 LEU A N 1
ATOM 575 C CA . LEU A 1 79 ? -10.116 -10.783 -7.683 1.00 89.31 79 LEU A CA 1
ATOM 576 C C . LEU A 1 79 ? -11.215 -11.808 -7.980 1.00 89.31 79 LEU A C 1
ATOM 578 O O . LEU A 1 79 ? -12.377 -11.423 -8.062 1.00 89.31 79 LEU A O 1
ATOM 582 N N . ALA A 1 80 ? -10.874 -13.098 -8.018 1.00 91.12 80 ALA A N 1
ATOM 583 C CA . ALA A 1 80 ? -11.845 -14.179 -8.151 1.00 91.12 80 ALA A CA 1
ATOM 584 C C . ALA A 1 80 ? -12.831 -14.227 -6.971 1.00 91.12 80 ALA A C 1
ATOM 586 O O . ALA A 1 80 ? -14.034 -14.335 -7.187 1.00 91.12 80 ALA A O 1
ATOM 587 N N . LEU A 1 81 ? -12.348 -14.079 -5.730 1.00 89.94 81 LEU A N 1
ATOM 588 C CA . LEU A 1 81 ? -13.203 -13.996 -4.534 1.00 89.94 81 LEU A CA 1
ATOM 589 C C . LEU A 1 81 ? -14.120 -12.767 -4.539 1.00 89.94 81 LEU A C 1
ATOM 591 O O . LEU A 1 81 ? -15.192 -12.802 -3.946 1.00 89.94 81 LEU A O 1
ATOM 595 N N . ALA A 1 82 ? -13.697 -11.686 -5.193 1.00 86.00 82 ALA A N 1
ATOM 596 C CA . ALA A 1 82 ? -14.507 -10.490 -5.395 1.00 86.00 82 ALA A CA 1
ATOM 597 C C . ALA A 1 82 ? -15.422 -10.584 -6.633 1.00 86.00 82 ALA A C 1
ATOM 599 O O . ALA A 1 82 ? -16.020 -9.578 -7.008 1.00 86.00 82 ALA A O 1
ATOM 600 N N . GLU A 1 83 ? -15.491 -11.751 -7.285 1.00 90.31 83 GLU A N 1
ATOM 601 C CA . GLU A 1 83 ? -16.256 -11.997 -8.516 1.00 90.31 83 GLU A CA 1
ATOM 602 C C . GLU A 1 83 ? -15.885 -11.038 -9.665 1.00 90.31 83 GLU A C 1
ATOM 604 O O . GLU A 1 83 ? -16.683 -10.727 -10.550 1.00 90.31 83 GLU A O 1
ATOM 609 N N . LEU A 1 84 ? -14.634 -10.570 -9.678 1.00 86.12 84 LEU A N 1
ATOM 610 C CA . LEU A 1 84 ? -14.091 -9.729 -10.735 1.00 86.12 84 LEU A CA 1
ATOM 611 C C . LEU A 1 84 ? -13.368 -10.600 -11.760 1.00 86.12 84 LEU A C 1
ATOM 613 O O . LEU A 1 84 ? -12.395 -11.282 -11.443 1.00 86.12 84 LEU A O 1
ATOM 617 N N . SER A 1 85 ? -13.803 -10.516 -13.018 1.00 91.00 85 SER A N 1
ATOM 618 C CA . SER A 1 85 ? -13.181 -11.217 -14.153 1.00 91.00 85 SER A CA 1
ATOM 619 C C . SER A 1 85 ? -11.887 -10.516 -14.591 1.00 91.00 85 SER A C 1
ATOM 621 O O . SER A 1 85 ? -11.797 -9.921 -15.662 1.00 91.00 85 SER A O 1
ATOM 623 N N . ILE A 1 86 ? -10.898 -10.496 -13.694 1.00 92.25 86 ILE A N 1
ATOM 624 C CA . ILE A 1 86 ? -9.592 -9.857 -13.875 1.00 92.25 86 ILE A CA 1
ATOM 625 C C . ILE A 1 86 ? -8.531 -10.753 -13.230 1.00 92.25 86 ILE A C 1
ATOM 627 O O . ILE A 1 86 ? -8.671 -11.157 -12.078 1.00 92.25 86 ILE A O 1
ATOM 631 N N . GLY A 1 87 ? -7.454 -11.049 -13.957 1.00 93.81 87 GLY A N 1
ATOM 632 C CA . GLY A 1 87 ? -6.338 -11.822 -13.416 1.00 93.81 87 GLY A CA 1
ATOM 633 C C . GLY A 1 87 ? -5.384 -10.990 -12.555 1.00 93.81 87 GLY A C 1
ATOM 634 O O . GLY A 1 87 ? -5.455 -9.761 -12.496 1.00 93.81 87 GLY A O 1
ATOM 635 N N . GLY A 1 88 ? -4.468 -11.651 -11.863 1.00 96.12 88 GLY A N 1
ATOM 636 C CA . GLY A 1 88 ? -3.483 -11.014 -11.003 1.00 96.12 88 GLY A CA 1
ATOM 637 C C . GLY A 1 88 ? -2.207 -10.623 -11.741 1.00 96.12 88 GLY A C 1
ATOM 638 O O . GLY A 1 88 ? -1.668 -11.376 -12.549 1.00 96.12 88 GLY A O 1
ATOM 639 N N . ALA A 1 89 ? -1.682 -9.448 -11.416 1.00 97.19 89 ALA A N 1
ATOM 640 C CA . ALA A 1 89 ? -0.354 -9.003 -11.815 1.00 97.19 89 ALA A CA 1
ATOM 641 C C . ALA A 1 89 ? 0.406 -8.447 -10.607 1.00 97.19 89 ALA A C 1
ATOM 643 O O . ALA A 1 89 ? -0.173 -8.147 -9.560 1.00 97.19 89 ALA A O 1
ATOM 644 N N . LYS A 1 90 ? 1.717 -8.297 -10.738 1.00 98.06 90 LYS A N 1
ATOM 645 C CA . LYS A 1 90 ? 2.550 -7.569 -9.788 1.00 98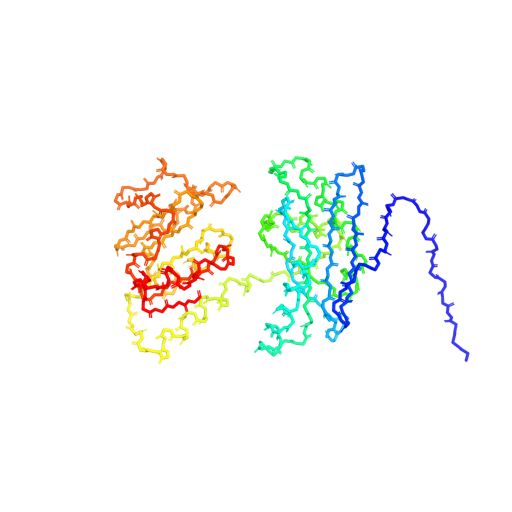.06 90 LYS A CA 1
ATOM 646 C C . LYS A 1 90 ? 3.815 -7.100 -10.487 1.00 98.06 90 LYS A C 1
ATOM 648 O O . LYS A 1 90 ? 4.436 -7.869 -11.214 1.00 98.06 90 LYS A O 1
ATOM 653 N N . ALA A 1 91 ? 4.210 -5.858 -10.246 1.00 98.25 91 ALA A N 1
ATOM 654 C CA . ALA A 1 91 ? 5.501 -5.353 -10.685 1.00 98.25 91 ALA A CA 1
ATOM 655 C C . ALA A 1 91 ? 6.347 -4.920 -9.491 1.00 98.25 91 ALA A C 1
ATOM 657 O O . ALA A 1 91 ? 5.820 -4.600 -8.422 1.00 98.25 91 ALA A O 1
ATOM 658 N N . GLY A 1 92 ? 7.657 -4.892 -9.685 1.00 98.00 92 GLY A N 1
ATOM 659 C CA . GLY A 1 92 ? 8.588 -4.417 -8.683 1.00 98.00 92 GLY A CA 1
ATOM 660 C C . GLY A 1 92 ? 9.830 -3.789 -9.306 1.00 98.00 92 GLY A C 1
ATOM 661 O O . GLY A 1 92 ? 10.421 -4.368 -10.210 1.00 98.00 92 GLY A O 1
ATOM 662 N N . ILE A 1 93 ? 10.201 -2.604 -8.831 1.00 98.50 93 ILE A N 1
ATOM 663 C CA . ILE A 1 93 ? 11.390 -1.842 -9.216 1.00 98.50 93 ILE A CA 1
ATOM 664 C C . ILE A 1 93 ? 12.407 -1.976 -8.080 1.00 98.50 93 ILE A C 1
ATOM 666 O O . ILE A 1 93 ? 12.109 -1.628 -6.937 1.00 98.50 93 ILE A O 1
ATOM 670 N N . VAL A 1 94 ? 13.602 -2.472 -8.387 1.00 97.94 94 VAL A N 1
ATOM 671 C CA . VAL A 1 94 ? 14.680 -2.678 -7.415 1.00 97.94 94 VAL A CA 1
ATOM 672 C C . VAL A 1 94 ? 15.380 -1.346 -7.166 1.00 97.94 94 VAL A C 1
ATOM 674 O O . VAL A 1 94 ? 16.259 -0.941 -7.924 1.00 97.94 94 VAL A O 1
ATOM 677 N N . SER A 1 95 ? 14.946 -0.609 -6.145 1.00 96.19 95 SER A N 1
ATOM 678 C CA . SER A 1 95 ? 15.499 0.713 -5.844 1.00 96.19 95 SER A CA 1
ATOM 679 C C . SER A 1 95 ? 15.113 1.206 -4.450 1.00 96.19 95 SER A C 1
ATOM 681 O O . SER A 1 95 ? 14.035 0.899 -3.942 1.00 96.19 95 SER A O 1
ATOM 683 N N . SER A 1 96 ? 15.983 2.022 -3.858 1.00 94.50 96 SER A N 1
ATOM 684 C CA . SER A 1 96 ? 15.750 2.782 -2.623 1.00 94.50 96 SER A CA 1
ATOM 685 C C . SER A 1 96 ? 15.778 4.301 -2.850 1.00 94.50 96 SER A C 1
ATOM 687 O O . SER A 1 96 ? 15.875 5.062 -1.887 1.00 94.50 96 SER A O 1
ATOM 689 N N . LEU A 1 97 ? 15.712 4.755 -4.112 1.00 94.94 97 LEU A N 1
ATOM 690 C CA . LEU A 1 97 ? 15.846 6.172 -4.450 1.00 94.94 97 LEU A CA 1
ATOM 691 C C . LEU A 1 97 ? 14.788 7.030 -3.727 1.00 94.94 97 LEU A C 1
ATOM 693 O O . LEU A 1 97 ? 13.580 6.750 -3.827 1.00 94.94 97 LEU A O 1
ATOM 697 N N . PRO A 1 98 ? 15.210 8.106 -3.034 1.00 93.00 98 PRO A N 1
ATOM 698 C CA . PRO A 1 98 ? 14.279 9.045 -2.430 1.00 93.00 98 PRO A CA 1
ATOM 699 C C . PRO A 1 98 ? 13.516 9.814 -3.515 1.00 93.00 98 PRO A C 1
ATOM 701 O O . PRO A 1 98 ? 13.836 9.756 -4.704 1.00 93.00 98 PRO A O 1
ATOM 704 N N . HIS A 1 99 ? 12.487 10.559 -3.116 1.00 89.81 99 HIS A N 1
ATOM 705 C CA . HIS A 1 99 ? 11.802 11.455 -4.043 1.00 89.81 99 HIS A CA 1
ATOM 706 C C . HIS A 1 99 ? 12.777 12.481 -4.633 1.00 89.81 99 HIS A C 1
ATOM 708 O O . HIS A 1 99 ? 13.487 13.165 -3.900 1.00 89.81 99 HIS A O 1
ATOM 714 N N . GLY A 1 100 ? 12.793 12.584 -5.961 1.00 94.19 100 GLY A N 1
ATOM 715 C CA . GLY A 1 100 ? 13.687 13.479 -6.680 1.00 94.19 100 GLY A CA 1
ATOM 716 C C . GLY A 1 100 ? 13.819 13.117 -8.162 1.00 94.19 100 GLY A C 1
ATOM 717 O O . GLY A 1 100 ? 13.218 12.141 -8.620 1.00 94.19 100 GLY A O 1
ATOM 718 N N . PRO A 1 101 ? 14.623 13.884 -8.918 1.00 96.75 101 PRO A N 1
ATOM 719 C CA . PRO A 1 101 ? 14.750 13.727 -10.368 1.00 96.75 101 PRO A CA 1
ATOM 720 C C . PRO A 1 101 ? 15.218 12.334 -10.816 1.00 96.75 101 PRO A C 1
ATOM 722 O O . PRO A 1 101 ? 14.774 11.838 -11.849 1.00 96.75 101 PRO A O 1
ATOM 725 N N . GLU A 1 102 ? 16.085 11.681 -10.040 1.00 97.06 102 GLU A N 1
ATOM 726 C CA . GLU A 1 102 ? 16.590 10.336 -10.352 1.00 97.06 102 GLU A CA 1
ATOM 727 C C . GLU A 1 102 ? 15.494 9.273 -10.248 1.00 97.06 102 GLU A C 1
ATOM 729 O O . GLU A 1 102 ? 15.331 8.453 -11.152 1.00 97.06 102 GLU A O 1
ATOM 734 N N . ARG A 1 103 ? 14.677 9.332 -9.190 1.00 97.50 103 ARG A N 1
ATOM 735 C CA . ARG A 1 103 ? 13.494 8.476 -9.040 1.00 97.50 103 ARG A CA 1
ATOM 736 C C . ARG A 1 103 ? 12.516 8.709 -10.186 1.00 97.50 103 ARG A C 1
ATOM 738 O O . ARG A 1 103 ? 12.069 7.749 -10.804 1.00 97.50 103 ARG A O 1
ATOM 745 N N . ASP A 1 104 ? 12.222 9.969 -10.507 1.00 98.12 104 ASP A N 1
ATOM 746 C CA . ASP A 1 104 ? 11.304 10.315 -11.597 1.00 98.12 104 ASP A CA 1
ATOM 747 C C . ASP A 1 104 ? 11.799 9.769 -12.946 1.00 98.12 104 ASP A C 1
ATOM 749 O O . ASP A 1 104 ? 11.003 9.260 -13.738 1.00 98.12 104 ASP A O 1
ATOM 753 N N . ARG A 1 105 ? 13.113 9.811 -13.198 1.00 98.19 105 ARG A N 1
ATOM 754 C CA . ARG A 1 105 ? 13.736 9.208 -14.385 1.00 98.19 105 ARG A CA 1
ATOM 755 C C . ARG A 1 105 ? 13.500 7.697 -14.447 1.00 98.19 105 ARG A C 1
ATOM 757 O O . ARG A 1 105 ? 13.064 7.209 -15.489 1.00 98.19 105 ARG A O 1
ATOM 764 N N . VAL A 1 106 ? 13.735 6.975 -13.348 1.00 98.38 106 VAL A N 1
ATOM 765 C CA . VAL A 1 106 ? 13.505 5.519 -13.263 1.00 98.38 106 VAL A CA 1
ATOM 766 C C . VAL A 1 106 ? 12.027 5.179 -13.475 1.00 98.38 106 VAL A C 1
ATOM 768 O O . VAL A 1 106 ? 11.708 4.277 -14.248 1.00 98.38 106 VAL A O 1
ATOM 771 N N . LEU A 1 107 ? 11.111 5.922 -12.848 1.00 98.38 107 LEU A N 1
ATOM 772 C CA . LEU A 1 107 ? 9.665 5.707 -12.973 1.00 98.38 107 LEU A CA 1
ATOM 773 C C . LEU A 1 107 ? 9.165 5.934 -14.405 1.00 98.38 107 LEU A C 1
ATOM 775 O O . LEU A 1 107 ? 8.370 5.144 -14.915 1.00 98.38 107 LEU A O 1
ATOM 779 N N . ARG A 1 108 ? 9.659 6.975 -15.085 1.00 98.31 108 ARG A N 1
ATOM 780 C CA . ARG A 1 108 ? 9.322 7.229 -16.494 1.00 98.31 108 ARG A CA 1
ATOM 781 C C . ARG A 1 108 ? 9.862 6.133 -17.410 1.00 98.31 108 ARG A C 1
ATOM 783 O O . ARG A 1 108 ? 9.138 5.675 -18.291 1.00 98.31 108 ARG A O 1
ATOM 790 N N . ALA A 1 109 ? 11.096 5.681 -17.183 1.00 98.44 109 ALA A N 1
ATOM 791 C CA . ALA A 1 109 ? 11.669 4.563 -17.930 1.00 98.44 109 ALA A CA 1
ATOM 792 C C . ALA A 1 109 ? 10.863 3.272 -17.723 1.00 98.44 109 ALA A C 1
ATOM 794 O O . ALA A 1 109 ? 10.557 2.576 -18.691 1.00 98.44 109 ALA A O 1
ATOM 795 N N . PHE A 1 110 ? 10.434 2.998 -16.487 1.00 98.50 110 PHE A N 1
ATOM 796 C CA . PHE A 1 110 ? 9.536 1.885 -16.190 1.00 98.50 110 PHE A CA 1
ATOM 797 C C . PHE A 1 110 ? 8.210 2.009 -16.954 1.00 98.50 110 PHE A C 1
ATOM 799 O O . PHE A 1 110 ? 7.816 1.056 -17.622 1.00 98.50 110 PHE A O 1
ATOM 806 N N . GLY A 1 111 ? 7.560 3.179 -16.925 1.00 97.12 111 GLY A N 1
ATOM 807 C CA . GLY A 1 111 ? 6.323 3.446 -17.672 1.00 97.12 111 GLY A CA 1
ATOM 808 C C . GLY A 1 111 ? 6.455 3.186 -19.173 1.00 97.12 111 GLY A C 1
ATOM 809 O O . GLY A 1 111 ? 5.637 2.472 -19.759 1.00 97.12 111 GLY A O 1
ATOM 810 N N . LEU A 1 112 ? 7.533 3.675 -19.789 1.00 97.38 112 LEU A N 1
ATOM 811 C CA . LEU A 1 112 ? 7.840 3.408 -21.197 1.00 97.38 112 LEU A CA 1
ATOM 812 C C . LEU A 1 112 ? 8.031 1.909 -21.475 1.00 97.38 112 LEU A C 1
ATOM 814 O O . LEU A 1 112 ? 7.521 1.405 -22.479 1.00 97.38 112 LEU A O 1
ATOM 818 N N . ALA A 1 113 ? 8.720 1.193 -20.582 1.00 96.88 113 ALA A N 1
ATOM 819 C CA . ALA A 1 113 ? 8.984 -0.238 -20.718 1.00 96.88 113 ALA A CA 1
ATOM 820 C C . ALA A 1 113 ? 7.713 -1.099 -20.589 1.00 96.88 113 ALA A C 1
ATOM 822 O O . ALA A 1 113 ? 7.566 -2.084 -21.315 1.00 96.88 113 ALA A O 1
ATOM 823 N N . VAL A 1 114 ? 6.770 -0.729 -19.711 1.00 96.00 114 VAL A N 1
ATOM 824 C CA . VAL A 1 114 ? 5.517 -1.486 -19.499 1.00 96.00 114 VAL A CA 1
ATOM 825 C C . VAL A 1 114 ? 4.364 -1.062 -20.407 1.00 96.00 114 VAL A C 1
ATOM 827 O O . VAL A 1 114 ? 3.337 -1.741 -20.437 1.00 96.00 114 VAL A O 1
ATOM 830 N N . ARG A 1 115 ? 4.518 0.001 -21.203 1.00 94.06 115 ARG A N 1
ATOM 831 C CA . ARG A 1 115 ? 3.492 0.477 -22.147 1.00 94.06 115 ARG A CA 1
ATOM 832 C C . ARG A 1 115 ? 2.867 -0.630 -23.020 1.00 94.06 115 ARG A C 1
ATOM 834 O O . ARG A 1 115 ? 1.640 -0.656 -23.128 1.00 94.06 115 ARG A O 1
ATOM 841 N N . PRO A 1 116 ? 3.625 -1.583 -23.608 1.00 92.56 116 PRO A N 1
ATOM 842 C CA . PRO A 1 116 ? 3.027 -2.673 -24.385 1.00 92.56 116 PRO A CA 1
ATOM 843 C C . PRO A 1 116 ? 2.129 -3.601 -23.555 1.00 92.56 116 PRO A C 1
ATOM 845 O O . PRO A 1 116 ? 1.216 -4.217 -24.096 1.00 92.56 116 PRO A O 1
ATOM 848 N N . LEU A 1 117 ? 2.377 -3.719 -22.248 1.00 91.44 117 LEU A N 1
ATOM 849 C CA . LEU A 1 117 ? 1.572 -4.538 -21.341 1.00 91.44 117 LEU A CA 1
ATOM 850 C C . LEU A 1 117 ? 0.284 -3.820 -20.936 1.00 91.44 117 LEU A C 1
ATOM 852 O O . LEU A 1 117 ? -0.765 -4.459 -20.889 1.00 91.44 117 LEU A O 1
ATOM 856 N N . PHE A 1 118 ? 0.327 -2.500 -20.744 1.00 89.38 118 PHE A N 1
ATOM 857 C CA . PHE A 1 118 ? -0.888 -1.693 -20.586 1.00 89.38 118 PHE A CA 1
ATOM 858 C C . PHE A 1 118 ? -1.811 -1.816 -21.801 1.00 89.38 118 PHE A C 1
ATOM 860 O O . PHE A 1 118 ? -3.001 -2.085 -21.648 1.00 89.38 118 PHE A O 1
ATOM 867 N N . ALA A 1 119 ? -1.255 -1.748 -23.015 1.00 87.25 119 ALA A N 1
ATOM 868 C CA . ALA A 1 119 ? -2.012 -1.973 -24.249 1.00 87.25 119 ALA A CA 1
ATOM 869 C C . ALA A 1 119 ? -2.609 -3.394 -24.353 1.00 87.25 119 ALA A C 1
ATOM 871 O O . ALA A 1 119 ? -3.590 -3.603 -25.062 1.00 87.25 119 ALA A O 1
ATOM 872 N N . ARG A 1 120 ? -2.043 -4.369 -23.630 1.00 87.19 120 ARG A N 1
ATOM 873 C CA . ARG A 1 120 ? -2.531 -5.754 -23.531 1.00 87.19 120 ARG A CA 1
ATOM 874 C C . ARG A 1 120 ? -3.486 -5.988 -22.353 1.00 87.19 120 ARG A C 1
ATOM 876 O O . ARG A 1 120 ? -3.772 -7.140 -22.047 1.00 87.19 120 ARG A O 1
ATOM 883 N N . GLY A 1 121 ? -3.959 -4.932 -21.689 1.00 85.75 121 GLY A N 1
ATOM 884 C CA . GLY A 1 121 ? -4.941 -5.035 -20.607 1.00 85.75 121 GLY A CA 1
ATOM 885 C C . GLY A 1 121 ? -4.349 -5.278 -19.216 1.00 85.75 121 GLY A C 1
ATOM 886 O O . GLY A 1 121 ? -5.086 -5.648 -18.300 1.00 85.75 121 GLY A O 1
ATOM 887 N N . VAL A 1 122 ? -3.041 -5.071 -19.026 1.00 91.62 122 VAL A N 1
ATOM 888 C CA . VAL A 1 122 ? -2.439 -5.049 -17.685 1.00 91.62 12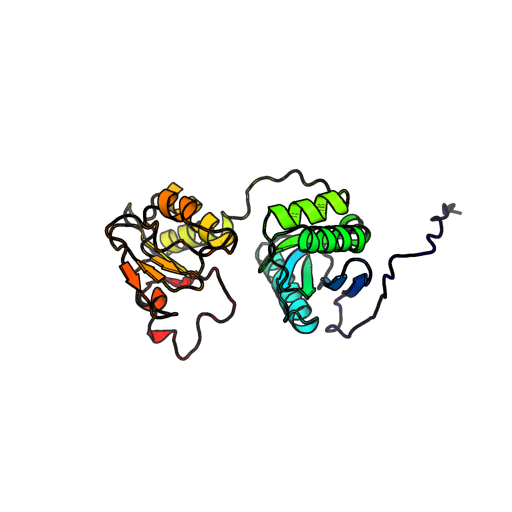2 VAL A CA 1
ATOM 889 C C . VAL A 1 122 ? -2.678 -3.685 -17.038 1.00 91.62 122 VAL A C 1
ATOM 891 O O . VAL A 1 122 ? -2.455 -2.652 -17.656 1.00 91.62 122 VAL A O 1
ATOM 894 N N . TYR A 1 123 ? -3.082 -3.666 -15.772 1.00 92.12 123 TYR A N 1
ATOM 895 C CA . TYR A 1 123 ? -3.205 -2.460 -14.959 1.00 92.12 123 TYR A CA 1
ATOM 896 C C . TYR A 1 123 ? -2.246 -2.525 -13.765 1.00 92.12 123 TYR A C 1
ATOM 898 O O . TYR A 1 123 ? -2.283 -3.479 -12.986 1.00 92.12 123 TYR A O 1
ATOM 906 N N . LEU A 1 124 ? -1.423 -1.491 -13.571 1.00 93.06 124 LEU A N 1
ATOM 907 C CA . LEU A 1 124 ? -0.470 -1.423 -12.459 1.00 93.06 124 LEU A CA 1
ATOM 908 C C . LEU A 1 124 ? -0.723 -0.189 -11.585 1.00 93.06 124 LEU A C 1
ATOM 910 O O . LEU A 1 124 ? -0.471 0.937 -11.989 1.00 93.06 124 LEU A O 1
ATOM 914 N N . GLY A 1 125 ? -1.246 -0.401 -10.382 1.00 89.94 125 GLY A N 1
ATOM 915 C CA . GLY A 1 125 ? -1.468 0.625 -9.369 1.00 89.94 125 GLY A CA 1
ATOM 916 C C . GLY A 1 125 ? -0.287 0.813 -8.416 1.00 89.94 125 GLY A C 1
ATOM 917 O O . GLY A 1 125 ? 0.828 0.364 -8.659 1.00 89.94 125 GLY A O 1
ATOM 918 N N . SER A 1 126 ? -0.561 1.470 -7.295 1.00 90.12 126 SER A N 1
ATOM 919 C CA . SER A 1 126 ? 0.404 1.713 -6.220 1.00 90.12 126 SER A CA 1
ATOM 920 C C . SER A 1 126 ? 0.636 0.471 -5.350 1.00 90.12 126 SER A C 1
ATOM 922 O O . SER A 1 126 ? -0.239 -0.389 -5.237 1.00 90.12 126 SER A O 1
ATOM 924 N N . ASP A 1 127 ? 1.803 0.400 -4.715 1.00 92.06 127 ASP A N 1
ATOM 925 C CA . ASP A 1 127 ? 2.162 -0.576 -3.680 1.00 92.06 127 ASP A CA 1
ATOM 926 C C . ASP A 1 127 ? 3.243 0.025 -2.764 1.00 92.06 127 ASP A C 1
ATOM 928 O O . ASP A 1 127 ? 3.505 1.228 -2.797 1.00 92.06 127 ASP A O 1
ATOM 932 N N . GLN A 1 128 ? 3.891 -0.797 -1.938 1.00 89.00 128 GLN A N 1
ATOM 933 C CA . GLN A 1 128 ? 4.983 -0.362 -1.074 1.00 89.00 128 GLN A CA 1
ATOM 934 C C . GLN A 1 128 ? 6.070 0.371 -1.878 1.00 89.00 128 GLN A C 1
ATOM 936 O O . GLN A 1 128 ? 6.597 -0.151 -2.859 1.00 89.00 128 GLN A O 1
ATOM 941 N N . GLY A 1 129 ? 6.395 1.594 -1.460 1.00 90.94 129 GLY A N 1
ATOM 942 C CA . GLY A 1 129 ? 7.390 2.438 -2.122 1.00 90.94 129 GLY A CA 1
ATOM 943 C C . GLY A 1 129 ? 6.894 3.211 -3.349 1.00 90.94 129 GLY A C 1
ATOM 944 O O . GLY A 1 129 ? 7.639 4.060 -3.823 1.00 90.94 129 GLY A O 1
ATOM 945 N N . ILE A 1 130 ? 5.661 3.001 -3.828 1.00 92.44 130 ILE A N 1
ATOM 946 C CA . ILE A 1 130 ? 5.058 3.733 -4.959 1.00 92.44 130 ILE A CA 1
ATOM 947 C C . ILE A 1 130 ? 3.779 4.441 -4.500 1.00 92.44 130 ILE A C 1
ATOM 949 O O . ILE A 1 130 ? 2.778 3.801 -4.181 1.00 92.44 130 ILE A O 1
ATOM 953 N N . GLY A 1 131 ? 3.790 5.775 -4.497 1.00 86.38 131 GLY A N 1
ATOM 954 C CA . GLY A 1 131 ? 2.613 6.602 -4.215 1.00 86.38 131 GLY A CA 1
ATOM 955 C C . GLY A 1 131 ? 1.751 6.874 -5.452 1.00 86.38 131 GLY A C 1
ATOM 956 O O . GLY A 1 131 ? 2.033 6.391 -6.549 1.00 86.38 131 GLY A O 1
ATOM 957 N N . TYR A 1 132 ? 0.700 7.686 -5.292 1.00 85.50 132 TYR A N 1
ATOM 958 C CA . TYR A 1 132 ? -0.146 8.103 -6.419 1.00 85.50 132 TYR A CA 1
ATOM 959 C C . TYR A 1 132 ? 0.617 8.972 -7.424 1.00 85.50 132 TYR A C 1
ATOM 961 O O . TYR A 1 132 ? 0.577 8.671 -8.608 1.00 85.50 132 TYR A O 1
ATOM 969 N N . ARG A 1 133 ? 1.425 9.937 -6.956 1.00 89.81 133 ARG A N 1
ATOM 970 C CA . ARG A 1 133 ? 2.306 10.739 -7.826 1.00 89.81 133 ARG A CA 1
ATOM 971 C C . ARG A 1 133 ? 3.212 9.863 -8.692 1.00 89.81 133 ARG A C 1
ATOM 973 O O . ARG A 1 133 ? 3.357 10.113 -9.881 1.00 89.81 133 ARG A O 1
ATOM 980 N N . ASP A 1 134 ? 3.844 8.854 -8.093 1.00 94.38 134 ASP A N 1
ATOM 981 C CA . ASP A 1 134 ? 4.767 7.973 -8.815 1.00 94.38 134 ASP A CA 1
ATOM 982 C C . ASP A 1 134 ? 4.029 7.139 -9.866 1.00 94.38 134 ASP A C 1
ATOM 984 O O . ASP A 1 134 ? 4.492 6.999 -10.994 1.00 94.38 134 ASP A O 1
ATOM 988 N N . ARG A 1 135 ? 2.856 6.614 -9.504 1.00 91.81 135 ARG A N 1
ATOM 989 C CA . ARG A 1 135 ? 1.968 5.897 -10.420 1.00 91.81 135 ARG A CA 1
ATOM 990 C C . ARG A 1 135 ? 1.530 6.787 -11.586 1.00 91.81 135 ARG A C 1
ATOM 992 O O . ARG A 1 135 ? 1.542 6.331 -12.722 1.00 91.81 135 ARG A O 1
ATOM 999 N N . ASP A 1 136 ? 1.174 8.036 -11.317 1.00 91.12 136 ASP A N 1
ATOM 1000 C CA . ASP A 1 136 ? 0.740 8.976 -12.351 1.00 91.12 136 ASP A CA 1
ATOM 1001 C C . ASP A 1 136 ? 1.897 9.300 -13.304 1.00 91.12 136 ASP A C 1
ATOM 1003 O O . ASP A 1 136 ? 1.718 9.253 -14.514 1.00 91.12 136 ASP A O 1
ATOM 1007 N N . LEU A 1 137 ? 3.124 9.450 -12.791 1.00 94.88 137 LEU A N 1
ATOM 1008 C CA . LEU A 1 137 ? 4.322 9.560 -13.633 1.00 94.88 137 LEU A CA 1
ATOM 1009 C C . LEU A 1 137 ? 4.544 8.336 -14.535 1.00 94.88 137 LEU A C 1
ATOM 1011 O O . LEU A 1 137 ? 4.953 8.495 -15.688 1.00 94.88 137 LEU A O 1
ATOM 1015 N N . ILE A 1 138 ? 4.298 7.125 -14.022 1.00 96.31 138 ILE A N 1
ATOM 1016 C CA . ILE A 1 138 ? 4.375 5.877 -14.800 1.00 96.31 138 ILE A CA 1
ATOM 1017 C C . ILE A 1 138 ? 3.319 5.885 -15.913 1.00 96.31 138 ILE A C 1
ATOM 1019 O O . ILE A 1 138 ? 3.629 5.546 -17.056 1.00 96.31 138 ILE A O 1
ATOM 1023 N N . PHE A 1 139 ? 2.083 6.271 -15.592 1.00 93.31 139 PHE A N 1
ATOM 1024 C CA . PHE A 1 139 ? 0.975 6.327 -16.546 1.00 93.31 139 PHE A CA 1
ATOM 1025 C C . PHE A 1 139 ? 1.181 7.388 -17.622 1.00 93.31 139 PHE A C 1
ATOM 1027 O O . PHE A 1 139 ? 1.070 7.063 -18.804 1.00 93.31 139 PHE A O 1
ATOM 1034 N N . ASP A 1 140 ? 1.586 8.596 -17.238 1.00 93.56 140 ASP A N 1
ATOM 1035 C CA . ASP A 1 140 ? 1.921 9.679 -18.161 1.00 93.56 140 ASP A CA 1
ATOM 1036 C C . ASP A 1 140 ? 3.018 9.246 -19.137 1.00 93.56 140 ASP A C 1
ATOM 1038 O O . ASP A 1 140 ? 2.889 9.414 -20.349 1.00 93.56 140 ASP A O 1
ATOM 1042 N N . ALA A 1 141 ? 4.090 8.626 -18.628 1.00 95.25 141 ALA A N 1
ATOM 1043 C CA . ALA A 1 141 ? 5.183 8.133 -19.464 1.00 95.25 141 ALA A CA 1
ATOM 1044 C C . ALA A 1 141 ? 4.737 7.014 -20.417 1.00 95.25 141 ALA A C 1
ATOM 1046 O O . ALA A 1 141 ? 5.225 6.925 -21.544 1.00 95.25 141 ALA A O 1
ATOM 1047 N N . ALA A 1 142 ? 3.799 6.171 -19.987 1.00 93.44 142 ALA A N 1
ATOM 1048 C CA . ALA A 1 142 ? 3.223 5.131 -20.827 1.00 93.44 142 ALA A CA 1
ATOM 1049 C C . ALA A 1 142 ? 2.168 5.658 -21.820 1.00 93.44 142 ALA A C 1
ATOM 1051 O O . ALA A 1 142 ? 1.783 4.921 -22.729 1.00 93.44 142 ALA A O 1
ATOM 1052 N N . GLY A 1 143 ? 1.697 6.902 -21.670 1.00 90.81 143 GLY A N 1
ATOM 1053 C CA . GLY A 1 143 ? 0.541 7.426 -22.402 1.00 90.81 143 GLY A CA 1
ATOM 1054 C C . GLY A 1 143 ? -0.766 6.715 -22.029 1.00 90.81 143 GLY A C 1
ATOM 1055 O O . GLY A 1 143 ? -1.626 6.518 -22.886 1.00 90.81 143 GLY A O 1
ATOM 1056 N N . PHE A 1 144 ? -0.886 6.262 -20.778 1.00 84.12 144 PHE A N 1
ATOM 1057 C CA . PHE A 1 144 ? -2.029 5.504 -20.276 1.00 84.12 144 PHE A CA 1
ATOM 1058 C C . PHE A 1 144 ? -2.986 6.422 -19.506 1.00 84.12 144 PHE A C 1
ATOM 1060 O O . PHE A 1 144 ? -2.720 6.772 -18.361 1.00 84.12 144 PHE A O 1
ATOM 1067 N N . ASP A 1 145 ? -4.102 6.809 -20.126 1.00 75.31 145 ASP A N 1
ATOM 1068 C CA . ASP A 1 145 ? -5.126 7.631 -19.473 1.00 75.31 145 ASP A CA 1
ATOM 1069 C C . ASP A 1 145 ? -6.088 6.758 -18.655 1.00 75.31 145 ASP A C 1
ATOM 1071 O O . ASP A 1 145 ? -6.745 5.849 -19.173 1.00 75.31 145 ASP A O 1
ATOM 1075 N N . LEU A 1 146 ? -6.190 7.059 -17.364 1.00 64.62 146 LEU A N 1
ATOM 1076 C CA . LEU A 1 146 ? -7.176 6.467 -16.479 1.00 64.62 146 LEU A CA 1
ATOM 1077 C C . LEU A 1 146 ? -8.134 7.533 -15.988 1.00 64.62 146 LEU A C 1
ATOM 1079 O O . LEU A 1 146 ? -7.832 8.295 -15.070 1.00 64.62 146 LEU A O 1
ATOM 1083 N N . ARG A 1 147 ? -9.365 7.467 -16.486 1.00 48.97 147 ARG A N 1
ATOM 1084 C CA . ARG A 1 147 ? -10.512 8.102 -15.838 1.00 48.97 147 ARG A CA 1
ATOM 1085 C C . ARG A 1 147 ? -10.733 7.422 -14.479 1.00 48.97 147 ARG A C 1
ATOM 1087 O O . ARG A 1 147 ? -11.367 6.372 -14.412 1.00 48.97 147 ARG A O 1
ATOM 1094 N N . GLN A 1 148 ? -10.142 7.948 -13.405 1.00 50.50 148 GLN A N 1
ATOM 1095 C CA . GLN A 1 148 ? -10.277 7.386 -12.057 1.00 50.50 148 GLN A CA 1
ATOM 1096 C C . GLN A 1 148 ? -11.464 7.968 -11.292 1.00 50.50 148 GLN A C 1
ATOM 1098 O O . GLN A 1 148 ? -11.637 9.177 -11.212 1.00 50.50 148 GLN A O 1
ATOM 1103 N N . SER A 1 149 ? -12.209 7.071 -10.644 1.00 40.34 149 SER A N 1
ATOM 1104 C CA . SER A 1 149 ? -12.967 7.337 -9.420 1.00 40.34 149 SER A CA 1
ATOM 1105 C C . SER A 1 149 ? -12.178 6.805 -8.213 1.00 40.34 149 SER A C 1
ATOM 1107 O O . SER A 1 149 ? -11.622 5.704 -8.300 1.00 40.34 149 SER A O 1
ATOM 1109 N N . ASP A 1 150 ? -12.184 7.515 -7.083 1.00 45.94 150 ASP A N 1
ATOM 1110 C CA . ASP A 1 150 ? -11.471 7.219 -5.817 1.00 45.94 150 ASP A CA 1
ATOM 1111 C C . ASP A 1 150 ? -11.941 5.949 -5.058 1.00 45.94 150 ASP A C 1
ATOM 1113 O O . ASP A 1 150 ? -11.874 5.848 -3.837 1.00 45.94 150 ASP A O 1
ATOM 1117 N N . ALA A 1 151 ? -12.407 4.912 -5.755 1.00 49.91 151 ALA A N 1
ATOM 1118 C CA . ALA A 1 151 ? -13.152 3.794 -5.170 1.00 49.91 151 ALA A CA 1
ATOM 1119 C C . ALA A 1 151 ? -12.332 2.807 -4.297 1.00 49.91 151 ALA A C 1
ATOM 1121 O O . ALA A 1 151 ? -12.886 1.835 -3.785 1.00 49.91 151 ALA A O 1
ATOM 1122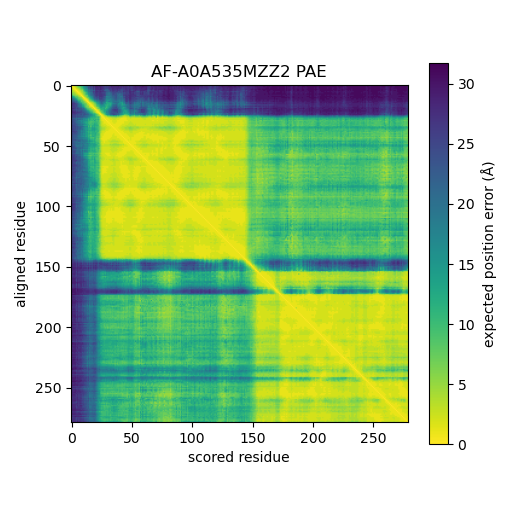 N N . ARG A 1 152 ? -11.016 2.992 -4.123 1.00 53.09 152 ARG A N 1
ATOM 1123 C CA . ARG A 1 152 ? -10.117 1.923 -3.626 1.00 53.09 152 ARG A CA 1
ATOM 1124 C C . ARG A 1 152 ? -9.878 1.908 -2.121 1.00 53.09 152 ARG A C 1
ATOM 1126 O O . ARG A 1 152 ? -9.554 0.858 -1.575 1.00 53.09 152 ARG A O 1
ATOM 1133 N N . GLU A 1 153 ? -10.082 3.031 -1.448 1.00 54.16 153 GLU A N 1
ATOM 1134 C CA . GLU A 1 153 ? -9.895 3.155 0.007 1.00 54.16 153 GLU A CA 1
ATOM 1135 C C . GLU A 1 153 ? -11.129 2.668 0.785 1.00 54.16 153 GLU A C 1
ATOM 1137 O O . GLU A 1 153 ? -11.078 2.442 1.992 1.00 54.16 153 GLU A O 1
ATOM 1142 N N . TYR A 1 154 ? -12.233 2.429 0.073 1.00 64.62 154 TYR A N 1
ATOM 1143 C CA . TYR A 1 154 ? -13.493 1.999 0.658 1.00 64.62 154 TYR A CA 1
ATOM 1144 C C . TYR A 1 154 ? -13.551 0.510 0.969 1.00 64.62 154 TYR A C 1
ATOM 1146 O O . TYR A 1 154 ? -14.273 0.153 1.884 1.00 64.62 154 TYR A O 1
ATOM 1154 N N . GLY A 1 155 ? -12.808 -0.358 0.271 1.00 74.88 155 GLY A N 1
ATOM 1155 C CA . GLY A 1 155 ? -12.960 -1.811 0.429 1.00 74.88 155 GLY A CA 1
ATOM 1156 C C . GLY A 1 155 ? -12.685 -2.298 1.854 1.00 74.88 155 GLY A C 1
ATOM 1157 O O . GLY A 1 155 ? -13.502 -3.011 2.429 1.00 74.88 155 GLY A O 1
ATOM 1158 N N . ILE A 1 156 ? -11.573 -1.855 2.452 1.00 80.62 156 ILE A N 1
ATOM 1159 C CA . ILE A 1 156 ? -11.232 -2.201 3.840 1.00 80.62 156 ILE A CA 1
ATOM 1160 C C . ILE A 1 156 ? -12.246 -1.575 4.797 1.00 80.62 156 ILE A C 1
ATOM 1162 O O . ILE A 1 156 ? -12.791 -2.275 5.635 1.00 80.62 156 ILE A O 1
ATOM 1166 N N . SER A 1 157 ? -12.564 -0.285 4.651 1.00 80.50 157 SER A N 1
ATOM 1167 C CA . SER A 1 157 ? -13.540 0.376 5.527 1.00 80.50 157 SER A CA 1
ATOM 1168 C C . SER A 1 157 ? -14.940 -0.229 5.439 1.00 80.50 157 SER A C 1
ATOM 1170 O O . SER A 1 157 ? -15.636 -0.296 6.447 1.00 80.50 157 SER A O 1
ATOM 1172 N N . GLU A 1 158 ? -15.359 -0.660 4.252 1.00 84.19 158 GLU A N 1
ATOM 1173 C CA . GLU A 1 158 ? -16.632 -1.331 4.010 1.00 84.19 158 GLU A CA 1
ATOM 1174 C C . GLU A 1 158 ? -16.628 -2.715 4.655 1.00 84.19 158 GLU A C 1
ATOM 1176 O O . GLU A 1 158 ? -17.564 -3.041 5.380 1.00 84.19 158 GLU A O 1
ATOM 1181 N N . ALA A 1 159 ? -15.556 -3.495 4.476 1.00 84.50 159 ALA A N 1
ATOM 1182 C CA . ALA A 1 159 ? -15.383 -4.771 5.163 1.00 84.50 159 ALA A CA 1
ATOM 1183 C C . ALA A 1 159 ? -15.405 -4.584 6.688 1.00 84.50 159 ALA A C 1
ATOM 1185 O O . ALA A 1 159 ? -16.159 -5.271 7.371 1.00 84.50 159 ALA A O 1
ATOM 1186 N N . THR A 1 160 ? -14.672 -3.597 7.213 1.00 85.31 160 THR A N 1
ATOM 1187 C CA . THR A 1 160 ? -14.691 -3.214 8.629 1.00 85.31 160 THR A CA 1
ATOM 1188 C C . THR A 1 160 ? -16.105 -2.875 9.100 1.00 85.31 160 THR A C 1
ATOM 1190 O O . THR A 1 160 ? -16.536 -3.390 10.128 1.00 85.31 160 THR A O 1
ATOM 1193 N N . CYS A 1 161 ? -16.851 -2.042 8.367 1.00 84.50 161 CYS A N 1
ATOM 1194 C CA . CYS A 1 161 ? -18.205 -1.641 8.761 1.00 84.50 161 CYS A CA 1
ATOM 1195 C C . CYS A 1 161 ? -19.191 -2.811 8.709 1.00 84.50 161 CYS A C 1
ATOM 1197 O O . CYS A 1 161 ? -19.909 -3.030 9.681 1.00 84.50 161 CYS A O 1
ATOM 1199 N N . ARG A 1 162 ? -19.191 -3.599 7.628 1.00 84.56 162 ARG A N 1
ATOM 1200 C CA . ARG A 1 162 ? -20.078 -4.763 7.484 1.00 84.56 162 ARG A CA 1
ATOM 1201 C C . ARG A 1 162 ? -19.781 -5.839 8.512 1.00 84.56 162 ARG A C 1
ATOM 1203 O O . ARG A 1 162 ? -20.706 -6.407 9.083 1.00 84.56 162 ARG A O 1
ATOM 1210 N N . PHE A 1 163 ? -18.503 -6.100 8.772 1.00 83.12 163 PHE A N 1
ATOM 1211 C CA . PHE A 1 163 ? -18.094 -7.031 9.813 1.00 83.12 163 PHE A CA 1
ATOM 1212 C C . PHE A 1 163 ? -18.548 -6.522 11.186 1.00 83.12 163 PHE A C 1
ATOM 1214 O O . PHE A 1 163 ? -19.194 -7.246 11.937 1.00 83.12 163 PHE A O 1
ATOM 1221 N N . ALA A 1 164 ? -18.303 -5.247 11.495 1.00 82.44 164 ALA A N 1
ATOM 1222 C CA . ALA A 1 164 ? -18.764 -4.641 12.738 1.00 82.44 164 ALA A CA 1
ATOM 1223 C C . ALA A 1 164 ? -20.288 -4.780 12.920 1.00 82.44 164 ALA A C 1
ATOM 1225 O O . ALA A 1 164 ? -20.750 -5.210 13.977 1.00 82.44 164 ALA A O 1
ATOM 1226 N N . GLU A 1 165 ? -21.071 -4.496 11.882 1.00 83.06 165 GLU A N 1
ATOM 1227 C CA . GLU A 1 165 ? -22.529 -4.644 11.900 1.00 83.06 165 GLU A CA 1
ATOM 1228 C C . GLU A 1 165 ? -22.979 -6.097 12.103 1.00 83.06 165 GLU A C 1
ATOM 1230 O O . GLU A 1 165 ? -23.846 -6.353 12.946 1.00 83.06 165 GLU A O 1
ATOM 1235 N N . ALA A 1 166 ? -22.369 -7.045 11.383 1.00 84.25 166 ALA A N 1
ATOM 1236 C CA . ALA A 1 166 ? -22.684 -8.471 11.469 1.00 84.25 166 ALA A CA 1
ATOM 1237 C C . ALA A 1 166 ? -22.419 -9.052 12.868 1.00 84.25 166 ALA A C 1
ATOM 1239 O O . ALA A 1 166 ? -23.178 -9.898 13.337 1.00 84.25 166 ALA A O 1
ATOM 1240 N N . TYR A 1 167 ? -21.388 -8.558 13.559 1.00 83.75 167 TYR A N 1
ATOM 1241 C CA . TYR A 1 167 ? -21.002 -9.004 14.903 1.00 83.75 167 TYR A CA 1
ATOM 1242 C C . TYR A 1 167 ? -21.520 -8.089 16.024 1.00 83.75 167 TYR A C 1
ATOM 1244 O O . TYR A 1 167 ? -21.047 -8.143 17.161 1.00 83.75 167 TYR A O 1
ATOM 1252 N N . GLY A 1 168 ? -22.525 -7.259 15.728 1.00 79.62 168 GLY A N 1
ATOM 1253 C CA . GLY A 1 168 ? -23.268 -6.511 16.742 1.00 79.62 168 GLY A CA 1
ATOM 1254 C C . GLY A 1 168 ? -22.541 -5.295 17.322 1.00 79.62 168 GLY A C 1
ATOM 1255 O O . GLY A 1 168 ? -22.995 -4.756 18.332 1.00 79.62 168 GLY A O 1
ATOM 1256 N N . LEU A 1 169 ? -21.465 -4.812 16.692 1.00 79.62 169 LEU A N 1
ATOM 1257 C CA . LEU A 1 169 ? -20.888 -3.495 16.984 1.00 79.62 169 LEU A CA 1
ATOM 1258 C C . LEU A 1 169 ? -21.818 -2.400 16.441 1.00 79.62 169 LEU A C 1
ATOM 1260 O O . LEU A 1 169 ? -21.614 -1.843 15.361 1.00 79.62 169 LEU A O 1
ATOM 1264 N N . ARG A 1 170 ? -22.878 -2.107 17.196 1.00 67.19 170 ARG A N 1
ATOM 1265 C CA . ARG A 1 170 ? -23.859 -1.058 16.891 1.00 67.19 170 ARG A CA 1
ATOM 1266 C C . ARG A 1 170 ? -23.576 0.193 17.726 1.00 67.19 170 ARG A C 1
ATOM 1268 O O . ARG A 1 170 ? -23.191 0.089 18.886 1.00 67.19 170 ARG A O 1
ATOM 1275 N N . GLY A 1 171 ? -23.812 1.373 17.152 1.00 62.94 171 GLY A N 1
ATOM 1276 C CA . GLY A 1 171 ? -23.747 2.657 17.863 1.00 62.94 171 GLY A CA 1
ATOM 1277 C C . GLY A 1 171 ? -22.629 3.608 17.415 1.00 62.94 171 GLY A C 1
ATOM 1278 O O . GLY A 1 171 ? -21.837 3.316 16.520 1.00 62.94 171 GLY A O 1
ATOM 1279 N N . SER A 1 172 ? -22.593 4.779 18.053 1.00 61.62 172 SER A N 1
ATOM 1280 C CA . SER A 1 172 ? -2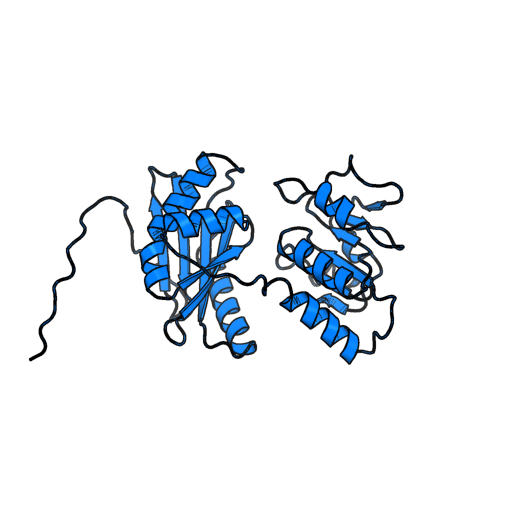1.795 5.968 17.700 1.00 61.62 172 SER A CA 1
ATOM 1281 C C . SER A 1 172 ? -20.360 5.989 18.249 1.00 61.62 172 SER A C 1
ATOM 1283 O O . SER A 1 172 ? -19.676 7.005 18.137 1.00 61.62 172 SER A O 1
ATOM 1285 N N . HIS A 1 173 ? -19.889 4.908 18.877 1.00 74.44 173 HIS A N 1
ATOM 1286 C CA . HIS A 1 173 ? -18.608 4.886 19.603 1.00 74.44 173 HIS A CA 1
ATOM 1287 C C . HIS A 1 173 ? -17.685 3.743 19.178 1.00 74.44 173 HIS A C 1
ATOM 1289 O O . HIS A 1 173 ? -16.994 3.162 20.005 1.00 74.44 173 HIS A O 1
ATOM 1295 N N . ARG A 1 174 ? -17.671 3.431 17.881 1.00 91.81 174 ARG A N 1
ATOM 1296 C CA . ARG A 1 174 ? -16.795 2.402 17.311 1.00 91.81 174 ARG A CA 1
ATOM 1297 C C . ARG A 1 174 ? -15.363 2.918 17.222 1.00 91.81 174 ARG A C 1
ATOM 1299 O O . ARG A 1 174 ? -15.145 4.049 16.776 1.00 91.81 174 ARG A O 1
ATOM 1306 N N . THR A 1 175 ? -14.404 2.100 17.632 1.00 95.25 175 THR A N 1
ATOM 1307 C CA . THR A 1 175 ? -12.984 2.469 17.685 1.00 95.25 175 THR A CA 1
ATOM 1308 C C . THR A 1 175 ? -12.130 1.621 16.749 1.00 95.25 175 THR A C 1
ATOM 1310 O O . THR A 1 175 ? -12.333 0.414 16.630 1.00 95.25 175 THR A O 1
ATOM 1313 N N . ALA A 1 176 ? -11.160 2.252 16.089 1.00 96.12 176 ALA A N 1
ATOM 1314 C CA . ALA A 1 176 ? -10.206 1.570 15.222 1.00 96.12 176 ALA A CA 1
ATOM 1315 C C . ALA A 1 176 ? -8.754 1.926 15.573 1.00 96.12 176 ALA A C 1
ATOM 1317 O O . ALA A 1 176 ? -8.431 3.092 15.817 1.00 96.12 176 ALA A O 1
ATOM 1318 N N . SER A 1 177 ? -7.887 0.916 15.559 1.00 96.94 177 SER A N 1
ATOM 1319 C CA . SER A 1 177 ? -6.426 1.037 15.580 1.00 96.94 177 SER A CA 1
ATOM 1320 C C . SER A 1 177 ? -5.883 0.662 14.201 1.00 96.94 177 SER A C 1
ATOM 1322 O O . SER A 1 177 ? -6.367 -0.293 13.596 1.00 96.94 177 SER A O 1
ATOM 1324 N N . LEU A 1 178 ? -4.916 1.413 13.672 1.00 96.56 178 LEU A N 1
ATOM 1325 C CA . LEU A 1 178 ? -4.348 1.172 12.344 1.00 96.56 178 LEU A CA 1
ATOM 1326 C C . LEU A 1 178 ? -2.851 0.881 12.441 1.00 96.56 178 LEU A C 1
ATOM 1328 O O . LEU A 1 178 ? -2.056 1.765 12.761 1.00 96.56 178 LEU A O 1
ATOM 1332 N N . GLN A 1 179 ? -2.454 -0.338 12.088 1.00 95.38 179 GLN A N 1
ATOM 1333 C CA . GLN A 1 179 ? -1.057 -0.689 11.866 1.00 95.38 179 GLN A CA 1
ATOM 1334 C C . GLN A 1 179 ? -0.678 -0.229 10.455 1.00 95.38 179 GLN A C 1
ATOM 1336 O O . GLN A 1 179 ? -0.961 -0.903 9.473 1.00 95.38 179 GLN A O 1
ATOM 1341 N N . GLY A 1 180 ? -0.094 0.963 10.342 1.00 92.31 180 GLY A N 1
ATOM 1342 C CA . GLY A 1 180 ? 0.258 1.592 9.070 1.00 92.31 180 GLY A CA 1
ATOM 1343 C C . GLY A 1 180 ? -0.508 2.884 8.807 1.00 92.31 180 GLY A C 1
ATOM 1344 O O . GLY A 1 180 ? -1.735 2.900 8.742 1.00 92.31 180 GLY A O 1
ATOM 1345 N N . PHE A 1 181 ? 0.235 3.965 8.562 1.00 92.44 181 PHE A N 1
ATOM 1346 C CA . PHE A 1 181 ? -0.301 5.280 8.190 1.00 92.44 181 PHE A CA 1
ATOM 1347 C C . PHE A 1 181 ? 0.203 5.769 6.817 1.00 92.44 181 PHE A C 1
ATOM 1349 O O . PHE A 1 181 ? 0.394 6.961 6.577 1.00 92.44 181 PHE A O 1
ATOM 1356 N N . GLY A 1 182 ? 0.420 4.825 5.893 1.00 87.00 182 GLY A N 1
ATOM 1357 C CA . GLY A 1 182 ? 0.684 5.086 4.472 1.00 87.00 182 GLY A CA 1
ATOM 1358 C C . GLY A 1 182 ? -0.587 5.417 3.679 1.00 87.00 182 GLY A C 1
ATOM 1359 O O . GLY A 1 182 ? -1.619 5.755 4.253 1.00 87.00 182 GLY A O 1
ATOM 1360 N N . THR A 1 183 ? -0.542 5.282 2.350 1.00 82.06 183 THR A N 1
ATOM 1361 C CA . THR A 1 183 ? -1.695 5.554 1.467 1.00 82.06 183 THR A CA 1
ATOM 1362 C C . THR A 1 183 ? -2.956 4.802 1.902 1.00 82.06 183 THR A C 1
ATOM 1364 O O . THR A 1 183 ? -3.998 5.420 2.097 1.00 82.06 183 THR A O 1
ATOM 1367 N N . VAL A 1 184 ? -2.847 3.486 2.125 1.00 84.88 184 VAL A N 1
ATOM 1368 C CA . VAL A 1 184 ? -3.982 2.642 2.533 1.00 84.88 184 VAL A CA 1
ATOM 1369 C C . VAL A 1 184 ? -4.490 3.039 3.917 1.00 84.88 184 VAL A C 1
ATOM 1371 O O . VAL A 1 184 ? -5.672 3.330 4.068 1.00 84.88 184 VAL A O 1
ATOM 1374 N N . GLY A 1 185 ? -3.602 3.116 4.913 1.00 90.81 185 GLY A N 1
ATOM 1375 C CA . GLY A 1 185 ? -3.976 3.465 6.285 1.00 90.81 185 GLY A CA 1
ATOM 1376 C C . GLY A 1 185 ? -4.672 4.824 6.396 1.00 90.81 185 GLY A C 1
ATOM 1377 O O . GLY A 1 185 ? -5.719 4.932 7.029 1.00 90.81 185 GLY A O 1
ATOM 1378 N N . ARG A 1 186 ? -4.158 5.857 5.712 1.00 91.50 186 ARG A N 1
ATOM 1379 C CA . ARG A 1 186 ? -4.793 7.188 5.684 1.00 91.50 186 ARG A CA 1
ATOM 1380 C C . ARG A 1 186 ? -6.155 7.167 4.995 1.00 91.50 186 ARG A C 1
ATOM 1382 O O . ARG A 1 186 ? -7.082 7.809 5.487 1.00 91.50 186 ARG A O 1
ATOM 1389 N N . GLY A 1 187 ? -6.289 6.428 3.894 1.00 87.94 187 GLY A N 1
ATOM 1390 C CA . GLY A 1 187 ? -7.569 6.255 3.204 1.00 87.94 187 GLY A CA 1
ATOM 1391 C C . GLY A 1 187 ? -8.619 5.586 4.090 1.00 87.94 187 GLY A C 1
ATOM 1392 O O . GLY A 1 187 ? -9.726 6.104 4.253 1.00 87.94 187 GLY A O 1
ATOM 1393 N N . VAL A 1 188 ? -8.239 4.494 4.761 1.00 91.56 188 VAL A N 1
ATOM 1394 C CA . VAL A 1 188 ? -9.104 3.800 5.724 1.00 91.56 188 VAL A CA 1
ATOM 1395 C C . VAL A 1 188 ? -9.487 4.718 6.881 1.00 91.56 188 VAL A C 1
ATOM 1397 O O . VAL A 1 188 ? -10.667 4.799 7.214 1.00 91.56 188 VAL A O 1
ATOM 1400 N N . ALA A 1 189 ? -8.531 5.453 7.458 1.00 93.94 189 ALA A N 1
ATOM 1401 C CA . ALA A 1 189 ? -8.797 6.382 8.553 1.00 93.94 189 ALA A CA 1
ATOM 1402 C C . ALA A 1 189 ? -9.825 7.457 8.163 1.00 93.94 189 ALA A C 1
ATOM 1404 O O . ALA A 1 189 ? -10.808 7.641 8.879 1.00 93.94 189 ALA A O 1
ATOM 1405 N N . ARG A 1 190 ? -9.658 8.114 7.004 1.00 92.44 190 ARG A N 1
ATOM 1406 C CA . ARG A 1 190 ? -10.614 9.119 6.488 1.00 92.44 190 ARG A CA 1
ATOM 1407 C C . ARG A 1 190 ? -12.006 8.531 6.300 1.00 92.44 190 ARG A C 1
ATOM 1409 O O . ARG A 1 190 ? -12.999 9.089 6.758 1.00 92.44 190 ARG A O 1
ATOM 1416 N N . SER A 1 191 ? -12.056 7.377 5.650 1.00 90.50 191 SER A N 1
ATOM 1417 C CA . SER A 1 191 ? -13.279 6.659 5.313 1.00 90.50 191 SER A CA 1
ATOM 1418 C C . SER A 1 191 ? -14.041 6.182 6.563 1.00 90.50 191 SER A C 1
ATOM 1420 O O . SER A 1 191 ? -15.271 6.270 6.608 1.00 90.50 191 SER A O 1
ATOM 1422 N N . LEU A 1 192 ? -13.334 5.732 7.605 1.00 92.00 192 LEU A N 1
ATOM 1423 C CA . LEU A 1 192 ? -13.922 5.343 8.889 1.00 92.00 192 LEU A CA 1
ATOM 1424 C C . LEU A 1 192 ? -14.389 6.562 9.703 1.00 92.00 192 LEU A C 1
ATOM 1426 O O . LEU A 1 192 ? -15.519 6.554 10.199 1.00 92.00 192 LEU A O 1
ATOM 1430 N N . VAL A 1 193 ? -13.586 7.629 9.794 1.00 92.56 193 VAL A N 1
ATOM 1431 C CA . VAL A 1 193 ? -13.973 8.878 10.486 1.00 92.56 193 VAL A CA 1
ATOM 1432 C C . VAL A 1 193 ? -15.221 9.497 9.857 1.00 92.56 193 VAL A C 1
ATOM 1434 O O . VAL A 1 193 ? -16.149 9.854 10.579 1.00 92.56 193 VAL A O 1
ATOM 1437 N N . ALA A 1 194 ? -15.310 9.529 8.524 1.00 89.75 194 ALA A N 1
ATOM 1438 C CA . ALA A 1 194 ? -16.501 9.995 7.807 1.00 89.75 194 ALA A CA 1
ATOM 1439 C C . ALA A 1 194 ? -17.769 9.173 8.126 1.00 89.75 194 ALA A C 1
ATOM 1441 O O . ALA A 1 194 ? -18.883 9.669 7.982 1.00 89.75 194 ALA A O 1
ATOM 1442 N N . ARG A 1 195 ? -17.610 7.927 8.593 1.00 88.31 195 A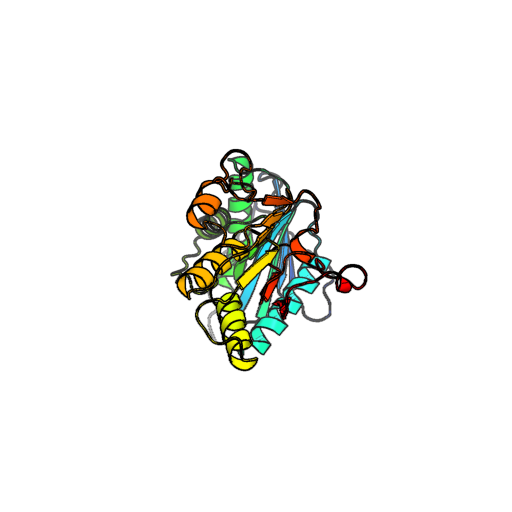RG A N 1
ATOM 1443 C CA . ARG A 1 195 ? -18.691 7.030 9.044 1.00 88.31 195 ARG A CA 1
ATOM 1444 C C . ARG A 1 195 ? -18.881 7.034 10.571 1.00 88.31 195 ARG A C 1
ATOM 1446 O O . ARG A 1 195 ? -19.537 6.143 11.118 1.00 88.31 195 ARG A O 1
ATOM 1453 N N . GLY A 1 196 ? -18.293 8.005 11.269 1.00 90.50 196 GLY A N 1
ATOM 1454 C CA . GLY A 1 196 ? -18.438 8.193 12.713 1.00 90.50 196 GLY A CA 1
ATOM 1455 C C . GLY A 1 196 ? -17.608 7.239 13.575 1.00 90.50 196 GLY A C 1
ATOM 1456 O O . GLY A 1 196 ? -17.926 7.054 14.749 1.00 90.50 196 GLY A O 1
ATOM 1457 N N . TRP A 1 197 ? -16.573 6.604 13.021 1.00 93.19 197 TRP A N 1
ATOM 1458 C CA . TRP A 1 197 ? -15.606 5.854 13.823 1.00 93.19 197 TRP A CA 1
ATOM 1459 C C . TRP A 1 197 ? -14.568 6.785 14.442 1.00 93.19 197 TRP A C 1
ATOM 1461 O O . TRP A 1 197 ? -14.165 7.789 13.855 1.00 93.19 197 TRP A O 1
ATOM 1471 N N . ARG A 1 198 ? -14.072 6.398 15.613 1.00 94.94 198 ARG A N 1
ATOM 1472 C CA . ARG A 1 198 ? -12.953 7.048 16.288 1.00 94.94 198 ARG A CA 1
ATOM 1473 C C . ARG A 1 198 ? -11.668 6.275 16.015 1.00 94.94 198 ARG A C 1
ATOM 1475 O O . ARG A 1 198 ? -11.573 5.095 16.342 1.00 94.94 198 ARG A O 1
ATOM 1482 N N . ILE A 1 199 ? -10.655 6.946 15.482 1.00 96.56 199 ILE A N 1
ATOM 1483 C CA . ILE A 1 199 ? -9.316 6.360 15.362 1.00 96.56 199 ILE A CA 1
ATOM 1484 C C . ILE A 1 199 ? -8.596 6.549 16.693 1.00 96.56 199 ILE A C 1
ATOM 1486 O O . ILE A 1 199 ? -8.365 7.685 17.088 1.00 96.56 199 ILE A O 1
ATOM 1490 N N . VAL A 1 200 ? -8.278 5.469 17.402 1.00 97.00 200 VAL A N 1
ATOM 1491 C CA . VAL A 1 200 ? -7.654 5.532 18.740 1.00 97.00 200 VAL A CA 1
ATOM 1492 C C . VAL A 1 200 ? -6.152 5.292 18.708 1.00 97.00 200 VAL A C 1
ATOM 1494 O O . VAL A 1 200 ? -5.454 5.733 19.618 1.00 97.00 200 VAL A O 1
ATOM 1497 N N . ALA A 1 201 ? -5.645 4.654 17.652 1.00 97.38 201 ALA A N 1
ATOM 1498 C CA . ALA A 1 201 ? -4.217 4.536 17.412 1.00 97.38 201 ALA A CA 1
ATOM 1499 C C . ALA A 1 201 ? -3.870 4.452 15.926 1.00 97.38 201 ALA A C 1
ATOM 1501 O O . ALA A 1 201 ? -4.647 3.946 15.114 1.00 97.38 201 ALA A O 1
ATOM 1502 N N . VAL A 1 202 ? -2.676 4.939 15.591 1.00 96.81 202 VAL A N 1
ATOM 1503 C CA . VAL A 1 202 ? -2.034 4.743 14.288 1.00 96.81 202 VAL A CA 1
ATOM 1504 C C . VAL A 1 202 ? -0.561 4.415 14.504 1.00 96.81 202 VAL A C 1
ATOM 1506 O O . VAL A 1 202 ? 0.097 5.042 15.336 1.00 96.81 202 VAL A O 1
ATOM 1509 N N . ALA A 1 203 ? -0.032 3.456 13.754 1.00 95.38 203 ALA A N 1
ATOM 1510 C CA . ALA A 1 203 ? 1.387 3.127 13.751 1.00 95.38 203 ALA A CA 1
ATOM 1511 C C . ALA A 1 203 ? 2.035 3.474 12.410 1.00 95.38 203 ALA A C 1
ATOM 1513 O O . ALA A 1 203 ? 1.474 3.233 11.339 1.00 95.38 203 ALA A O 1
ATOM 1514 N N . ASP A 1 204 ? 3.242 4.015 12.481 1.00 92.88 204 ASP A N 1
ATOM 1515 C CA . ASP A 1 204 ? 4.166 4.146 11.359 1.00 92.88 204 ASP A CA 1
ATOM 1516 C C . ASP A 1 204 ? 5.501 3.477 11.727 1.00 92.88 204 ASP A C 1
ATOM 1518 O O . ASP A 1 204 ? 5.632 2.839 12.773 1.00 92.88 204 ASP A O 1
ATOM 1522 N N . ARG A 1 205 ? 6.521 3.622 10.877 1.00 88.81 205 ARG A N 1
ATOM 1523 C CA . ARG A 1 205 ? 7.855 3.045 11.127 1.00 88.81 205 ARG A CA 1
ATOM 1524 C C . ARG A 1 205 ? 8.592 3.635 12.342 1.00 88.81 205 ARG A C 1
ATOM 1526 O O . ARG A 1 205 ? 9.663 3.145 12.672 1.00 88.81 205 ARG A O 1
ATOM 1533 N N . LEU A 1 206 ? 8.084 4.705 12.960 1.00 90.38 206 LEU A N 1
ATOM 1534 C CA . LEU A 1 206 ? 8.664 5.336 14.153 1.00 90.38 206 LEU A CA 1
ATOM 1535 C C . LEU A 1 206 ? 7.946 4.910 15.444 1.00 90.38 206 LEU A C 1
ATOM 1537 O O . LEU A 1 206 ? 8.246 5.448 16.509 1.00 90.38 206 LEU A O 1
ATOM 1541 N N . GLY A 1 207 ? 6.957 4.019 15.361 1.00 92.44 207 GLY A N 1
ATOM 1542 C CA . GLY A 1 207 ? 6.185 3.530 16.502 1.00 92.44 207 GLY A CA 1
ATOM 1543 C C . GLY A 1 207 ? 4.709 3.912 16.429 1.00 92.44 207 GLY A C 1
ATOM 1544 O O . GLY A 1 207 ? 4.180 4.252 15.366 1.00 92.44 207 GLY A O 1
ATOM 1545 N N . THR A 1 208 ? 4.036 3.855 17.577 1.00 96.19 208 THR A N 1
ATOM 1546 C CA . THR A 1 208 ? 2.575 3.994 17.659 1.00 96.19 208 THR A CA 1
ATOM 1547 C C . THR A 1 208 ? 2.179 5.299 18.337 1.00 96.19 208 THR A C 1
ATOM 1549 O O . THR A 1 208 ? 2.706 5.653 19.388 1.00 96.19 208 THR A O 1
ATOM 1552 N N . LEU A 1 209 ? 1.215 6.007 17.753 1.00 96.25 209 LEU A N 1
ATOM 1553 C CA . LEU A 1 209 ? 0.502 7.099 18.406 1.00 96.25 209 LEU A CA 1
ATOM 1554 C C . LEU A 1 209 ? -0.824 6.588 18.934 1.00 96.25 209 LEU A C 1
ATOM 1556 O O . LEU A 1 209 ? -1.551 5.933 18.189 1.00 96.25 209 LEU A O 1
ATOM 1560 N N . ALA A 1 210 ? -1.158 6.933 20.173 1.00 96.44 210 ALA A N 1
ATOM 1561 C CA . ALA A 1 210 ? -2.412 6.543 20.800 1.00 96.44 210 ALA A CA 1
ATOM 1562 C C . ALA A 1 210 ? -3.119 7.738 21.452 1.00 96.44 210 ALA A C 1
ATOM 1564 O O . ALA A 1 210 ? -2.497 8.605 22.067 1.00 96.44 210 ALA A O 1
ATOM 1565 N N . CYS A 1 211 ? -4.441 7.769 21.321 1.00 95.50 211 CYS A N 1
ATOM 1566 C CA . CYS A 1 211 ? -5.330 8.692 22.013 1.00 95.50 211 CYS A CA 1
ATOM 1567 C C . CYS A 1 211 ? -6.679 7.986 22.238 1.00 95.50 211 CYS A C 1
ATOM 1569 O O . CYS A 1 211 ? -7.463 7.871 21.291 1.00 95.50 211 CYS A O 1
ATOM 1571 N N . PRO A 1 212 ? -6.988 7.517 23.463 1.00 90.81 212 PRO A N 1
ATOM 1572 C CA . PRO A 1 212 ? -8.249 6.823 23.753 1.00 90.81 212 PRO A CA 1
ATOM 1573 C C . PRO A 1 212 ? -9.502 7.642 23.401 1.00 90.81 212 PRO A C 1
ATOM 1575 O O . PRO A 1 212 ? -10.539 7.093 23.025 1.00 90.81 212 PRO A O 1
ATOM 1578 N N . GLN A 1 213 ? -9.404 8.971 23.490 1.00 91.06 213 GLN A N 1
ATOM 1579 C CA . GLN A 1 213 ? -10.478 9.910 23.158 1.00 91.06 213 GLN A CA 1
ATOM 1580 C C . GLN A 1 213 ? -10.617 10.139 21.644 1.00 91.06 213 GLN A C 1
ATOM 1582 O O . GLN A 1 213 ? -11.660 10.612 21.188 1.00 91.06 213 GLN A O 1
ATOM 1587 N N . GLY A 1 214 ? -9.619 9.727 20.861 1.00 94.06 214 GLY A N 1
ATOM 1588 C CA . GLY A 1 214 ? -9.575 9.839 19.411 1.00 94.06 214 GLY A CA 1
ATOM 1589 C C . GLY A 1 214 ? -8.418 10.708 18.939 1.00 94.06 214 GLY A C 1
ATOM 1590 O O . GLY A 1 214 ? -8.168 11.791 19.464 1.00 94.06 214 GLY A O 1
ATOM 1591 N N . LEU A 1 215 ? -7.713 10.230 17.923 1.00 95.31 215 LEU A N 1
ATOM 1592 C CA . LEU A 1 215 ? -6.654 10.962 17.259 1.00 95.31 215 LEU A CA 1
ATOM 1593 C C . LEU A 1 215 ? -7.242 12.040 16.331 1.00 95.31 215 LEU A C 1
ATOM 1595 O O . LEU A 1 215 ? -8.164 11.750 15.561 1.00 95.31 215 LEU A O 1
ATOM 1599 N N . PRO A 1 216 ? -6.698 13.270 16.350 1.00 93.56 216 PRO A N 1
ATOM 1600 C CA . PRO A 1 216 ? -7.124 14.340 15.455 1.00 93.56 216 PRO A CA 1
ATOM 1601 C C . PRO A 1 216 ? -6.600 14.072 14.038 1.00 93.56 216 PRO A C 1
ATOM 1603 O O . PRO A 1 216 ? -5.485 14.465 13.690 1.00 93.56 216 PRO A O 1
ATOM 1606 N N . LEU A 1 217 ? -7.402 13.380 13.222 1.00 92.69 217 LEU A N 1
ATOM 1607 C CA . LEU A 1 217 ? -6.975 12.866 11.918 1.00 92.69 217 LEU A CA 1
ATOM 1608 C C . LEU A 1 217 ? -6.384 13.951 11.009 1.00 92.69 217 LEU A C 1
ATOM 1610 O O . LEU A 1 217 ? -5.294 13.753 10.485 1.00 92.69 217 LEU A O 1
ATOM 1614 N N . GLU A 1 218 ? -7.042 15.102 10.865 1.00 91.50 218 GLU A N 1
ATOM 1615 C CA . GLU A 1 218 ? -6.538 16.198 10.021 1.00 91.50 218 GLU A CA 1
ATOM 1616 C C . GLU A 1 218 ? -5.161 16.705 10.474 1.00 91.50 218 GLU A C 1
ATOM 1618 O O . GLU A 1 218 ? -4.276 16.928 9.649 1.00 91.50 218 GLU A O 1
ATOM 1623 N N . GLY A 1 219 ? -4.935 16.794 11.789 1.00 90.75 219 GLY A N 1
ATOM 1624 C CA . GLY A 1 219 ? -3.632 17.163 12.345 1.00 90.75 219 GLY A CA 1
ATOM 1625 C C . GLY A 1 219 ? -2.553 16.120 12.043 1.00 90.75 219 GLY A C 1
ATOM 1626 O O . GLY A 1 219 ? -1.437 16.475 11.674 1.00 90.75 219 GLY A O 1
ATOM 1627 N N . LEU A 1 220 ? -2.890 14.829 12.123 1.00 92.38 220 LEU A N 1
ATOM 1628 C CA . LEU A 1 220 ? -1.962 13.751 11.767 1.00 92.38 220 LEU A CA 1
ATOM 1629 C C . LEU A 1 220 ? -1.636 13.730 10.273 1.00 92.38 220 LEU A C 1
ATOM 1631 O O . LEU A 1 220 ? -0.483 13.517 9.899 1.00 92.38 220 LEU A O 1
ATOM 1635 N N . LEU A 1 221 ? -2.636 13.956 9.419 1.00 90.88 221 LEU A N 1
ATOM 1636 C CA . LEU A 1 221 ? -2.451 14.053 7.973 1.00 90.88 221 LEU A CA 1
ATOM 1637 C C . LEU A 1 221 ? -1.512 15.215 7.626 1.00 90.88 221 LEU A C 1
ATOM 1639 O O . LEU A 1 221 ? -0.586 15.018 6.843 1.00 90.88 221 LEU A O 1
ATOM 1643 N N . ALA A 1 222 ? -1.703 16.382 8.248 1.00 90.50 222 ALA A N 1
ATOM 1644 C CA . ALA A 1 222 ? -0.840 17.548 8.062 1.00 90.50 222 ALA A CA 1
ATOM 1645 C C . ALA A 1 222 ? 0.592 17.323 8.582 1.00 90.50 222 ALA A C 1
ATOM 1647 O O . ALA A 1 222 ? 1.549 17.787 7.970 1.00 90.50 222 ALA A O 1
ATOM 1648 N N . ALA A 1 223 ? 0.748 16.572 9.676 1.00 91.38 223 ALA A N 1
ATOM 1649 C CA . ALA A 1 223 ? 2.049 16.201 10.227 1.00 91.38 223 ALA A CA 1
ATOM 1650 C C . ALA A 1 223 ? 2.735 15.048 9.464 1.00 91.38 223 ALA A C 1
ATOM 1652 O O . ALA A 1 223 ? 3.867 14.689 9.790 1.00 91.38 223 ALA A O 1
ATOM 1653 N N . THR A 1 224 ? 2.084 14.431 8.471 1.00 91.44 224 THR A N 1
ATOM 1654 C CA . THR A 1 224 ? 2.665 13.304 7.727 1.00 91.44 224 THR A CA 1
ATOM 1655 C C . THR A 1 224 ? 3.661 13.796 6.679 1.00 91.44 224 THR A C 1
ATOM 1657 O O . THR A 1 224 ? 3.321 14.539 5.759 1.00 91.44 224 THR A O 1
ATOM 1660 N N . ARG A 1 225 ? 4.905 13.337 6.796 1.00 88.94 225 ARG A N 1
ATOM 1661 C CA . ARG A 1 225 ? 6.016 13.638 5.892 1.00 88.94 225 ARG A CA 1
ATOM 1662 C C . ARG A 1 225 ? 5.911 12.829 4.594 1.00 88.94 225 ARG A C 1
ATOM 1664 O O . ARG A 1 225 ? 5.151 11.866 4.480 1.00 88.94 225 ARG A O 1
ATOM 1671 N N . SER A 1 226 ? 6.723 13.194 3.602 1.00 81.25 226 SER A N 1
ATOM 1672 C CA . SER A 1 226 ? 6.768 12.523 2.293 1.00 81.25 226 SER A CA 1
ATOM 1673 C C . SER A 1 226 ? 7.180 11.047 2.364 1.00 81.25 226 SER A C 1
ATOM 1675 O O . SER A 1 226 ? 6.818 10.269 1.488 1.00 81.25 226 SER A O 1
ATOM 1677 N N . ASP A 1 227 ? 7.879 10.636 3.421 1.00 80.62 227 ASP A N 1
ATOM 1678 C CA . ASP A 1 227 ? 8.262 9.244 3.678 1.00 80.62 227 ASP A CA 1
ATOM 1679 C C . ASP A 1 227 ? 7.181 8.432 4.426 1.00 80.62 227 ASP A C 1
ATOM 1681 O O . ASP A 1 227 ? 7.430 7.301 4.843 1.00 80.62 227 ASP A O 1
ATOM 1685 N N . ASN A 1 228 ? 5.976 8.995 4.580 1.00 85.69 228 ASN A N 1
ATOM 1686 C CA . ASN A 1 228 ? 4.836 8.448 5.323 1.00 85.69 228 ASN A CA 1
ATOM 1687 C C . ASN A 1 228 ? 5.032 8.320 6.844 1.00 85.69 228 ASN A C 1
ATOM 1689 O O . ASN A 1 228 ? 4.222 7.660 7.496 1.00 85.69 228 ASN A O 1
ATOM 1693 N N . THR A 1 229 ? 6.060 8.945 7.422 1.00 91.00 229 THR A N 1
ATOM 1694 C CA . THR A 1 229 ? 6.152 9.101 8.883 1.00 91.00 229 THR A CA 1
ATOM 1695 C C . THR A 1 229 ? 5.377 10.309 9.368 1.00 91.00 229 THR A C 1
ATOM 1697 O O . THR A 1 229 ? 5.289 11.322 8.677 1.00 91.00 229 THR A O 1
ATOM 1700 N N . ILE A 1 230 ? 4.836 10.221 10.576 1.00 93.31 230 ILE A N 1
ATOM 1701 C CA . ILE A 1 230 ? 4.177 11.342 11.234 1.00 93.31 230 ILE A CA 1
ATOM 1702 C C . ILE A 1 230 ? 5.221 12.102 12.052 1.00 93.31 230 ILE A C 1
ATOM 1704 O O . ILE A 1 230 ? 5.908 11.530 12.902 1.00 93.31 230 ILE A O 1
ATOM 1708 N N . ASP A 1 231 ? 5.317 13.408 11.822 1.00 93.38 231 ASP A N 1
ATOM 1709 C CA . ASP A 1 231 ? 6.190 14.300 12.568 1.00 93.38 231 ASP A CA 1
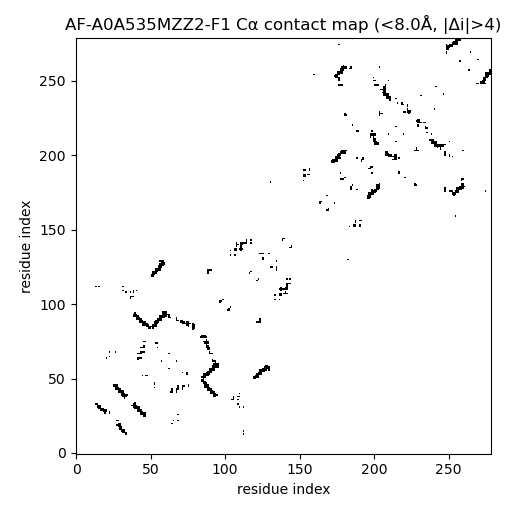ATOM 1710 C C . ASP A 1 231 ? 5.773 14.383 14.041 1.00 93.38 231 ASP A C 1
ATOM 1712 O O . ASP A 1 231 ? 4.818 15.068 14.407 1.00 93.38 231 ASP A O 1
ATOM 1716 N N . ARG A 1 232 ? 6.530 13.693 14.900 1.00 91.69 232 ARG A N 1
ATOM 1717 C CA . ARG A 1 232 ? 6.277 13.645 16.345 1.00 91.69 232 ARG A CA 1
ATOM 1718 C C . ARG A 1 232 ? 6.413 15.012 17.026 1.00 91.69 232 ARG A C 1
ATOM 1720 O O . ARG A 1 232 ? 5.797 15.222 18.065 1.00 91.69 232 ARG A O 1
ATOM 1727 N N . SER A 1 233 ? 7.189 15.935 16.450 1.00 89.94 233 SER A N 1
ATOM 1728 C CA . SER A 1 233 ? 7.375 17.290 16.994 1.00 89.94 233 SER A CA 1
ATOM 1729 C C . SER A 1 233 ? 6.206 18.234 16.701 1.00 89.94 233 SER A C 1
ATOM 1731 O O . SER A 1 233 ? 6.052 19.248 17.376 1.00 89.94 233 SER A O 1
ATOM 1733 N N . ALA A 1 234 ? 5.360 17.877 15.731 1.00 87.31 234 ALA A N 1
ATOM 1734 C CA . ALA A 1 234 ? 4.199 18.653 15.306 1.00 87.31 234 ALA A CA 1
ATOM 1735 C C . ALA A 1 234 ? 2.874 18.079 15.844 1.00 87.31 234 ALA A C 1
ATOM 1737 O O . ALA A 1 234 ? 1.797 18.422 15.352 1.00 87.31 234 ALA A O 1
ATOM 1738 N N . LEU A 1 235 ? 2.932 17.170 16.825 1.00 85.62 235 LEU A N 1
ATOM 1739 C CA . LEU A 1 235 ? 1.740 16.513 17.350 1.00 85.62 235 LEU A CA 1
ATOM 1740 C C . LEU A 1 235 ? 0.917 17.452 18.240 1.00 85.62 235 LEU A C 1
ATOM 1742 O O . LEU A 1 235 ? 1.474 18.136 19.100 1.00 85.62 235 LEU A O 1
ATOM 1746 N N . PRO A 1 236 ? -0.420 17.435 18.102 1.00 78.75 236 PRO A N 1
ATOM 1747 C CA . PRO A 1 236 ? -1.304 18.081 19.059 1.00 78.75 236 PRO A CA 1
ATOM 1748 C C . PRO A 1 236 ? -1.095 17.565 20.497 1.00 78.75 236 PRO A C 1
ATOM 1750 O O . PRO A 1 236 ? -0.733 16.398 20.688 1.00 78.75 236 PRO A O 1
ATOM 1753 N N . PRO A 1 237 ? -1.372 18.392 21.524 1.00 81.00 237 PRO A N 1
ATOM 1754 C CA . PRO A 1 237 ? -1.311 17.966 22.919 1.00 81.00 237 PRO A CA 1
ATOM 1755 C C . PRO A 1 237 ? -2.211 16.755 23.203 1.00 81.00 237 PRO A C 1
ATOM 1757 O O . PRO A 1 237 ? -3.289 16.623 22.627 1.00 81.00 237 PRO A O 1
ATOM 1760 N N . GLY A 1 238 ? -1.795 15.895 24.137 1.00 83.38 238 GLY A N 1
ATOM 1761 C CA . GLY A 1 238 ? -2.596 14.755 24.606 1.00 83.38 238 GLY A CA 1
ATOM 1762 C C . GLY A 1 238 ? -2.435 13.457 23.806 1.00 83.38 238 GLY A C 1
ATOM 1763 O O . GLY A 1 238 ? -3.005 12.441 24.196 1.00 83.38 238 GLY A O 1
ATOM 1764 N N . ILE A 1 239 ? -1.635 13.455 22.734 1.00 92.38 239 ILE A N 1
ATOM 1765 C CA . ILE A 1 239 ? -1.280 12.233 22.001 1.00 92.38 239 ILE A CA 1
ATOM 1766 C C . ILE A 1 239 ? -0.136 11.515 22.721 1.00 92.38 239 ILE A C 1
ATOM 1768 O O . ILE A 1 239 ? 0.919 12.095 22.977 1.00 92.38 239 ILE A O 1
ATOM 1772 N N . GLN A 1 240 ? -0.332 10.232 23.017 1.00 93.25 240 GLN A N 1
ATOM 1773 C CA . GLN A 1 240 ? 0.704 9.378 23.585 1.00 93.25 240 GLN A CA 1
ATOM 1774 C C . GLN A 1 240 ? 1.583 8.823 22.467 1.00 93.25 240 GLN A C 1
ATOM 1776 O O . GLN A 1 240 ? 1.076 8.263 21.495 1.00 93.25 240 GLN A O 1
ATOM 1781 N N . VAL A 1 241 ? 2.901 8.953 22.621 1.00 93.88 241 VAL A N 1
ATOM 1782 C CA . VAL A 1 241 ? 3.885 8.320 21.738 1.00 93.88 241 VAL A CA 1
ATOM 1783 C C . VAL A 1 241 ? 4.370 7.046 22.417 1.00 93.88 241 VAL A C 1
ATOM 1785 O O . VAL A 1 241 ? 5.087 7.100 23.415 1.00 93.88 241 VAL A O 1
ATOM 1788 N N . LEU A 1 242 ? 3.964 5.900 21.884 1.00 91.75 242 LEU A N 1
ATOM 1789 C CA . LEU A 1 242 ? 4.387 4.589 22.355 1.00 91.75 242 LEU A CA 1
ATOM 1790 C C . LEU A 1 242 ? 5.593 4.151 21.517 1.00 91.75 242 LEU A C 1
ATOM 1792 O O . LEU A 1 242 ? 5.489 3.953 20.304 1.00 91.75 242 LEU A O 1
ATOM 1796 N N . SER A 1 243 ? 6.751 4.054 22.169 1.00 75.38 243 SER A N 1
ATOM 1797 C CA . SER A 1 243 ? 8.045 3.832 21.514 1.00 75.38 243 SER A CA 1
ATOM 1798 C C . SER A 1 243 ? 8.336 2.372 21.171 1.00 75.38 243 SER A C 1
ATOM 1800 O O . SER A 1 243 ? 9.237 2.117 20.376 1.00 75.38 243 SER A O 1
ATOM 1802 N N . LEU A 1 244 ? 7.594 1.412 21.738 1.00 8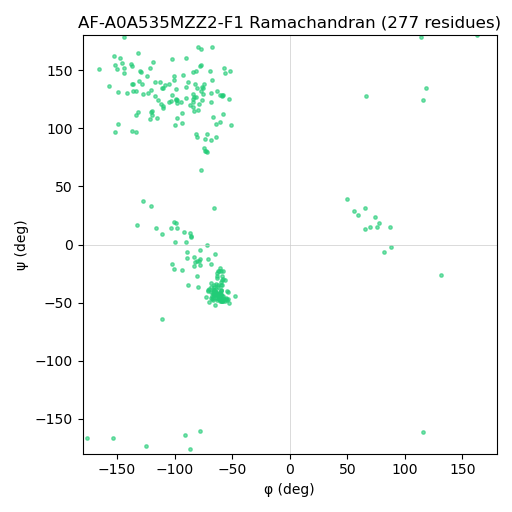1.94 244 LEU A N 1
ATOM 1803 C CA . LEU A 1 244 ? 7.705 0.015 21.322 1.00 81.94 244 LEU A CA 1
ATOM 1804 C C . LEU A 1 244 ? 7.162 -0.129 19.897 1.00 81.94 244 LEU A C 1
ATOM 1806 O O . LEU A 1 244 ? 6.049 0.308 19.601 1.00 81.94 244 LEU A O 1
ATOM 1810 N N . GLU A 1 245 ? 7.940 -0.778 19.033 1.00 80.25 245 GLU A N 1
ATOM 1811 C CA . GLU A 1 245 ? 7.613 -0.986 17.617 1.00 80.25 245 GLU A CA 1
ATOM 1812 C C . GLU A 1 245 ? 6.229 -1.626 17.432 1.00 80.25 245 GLU A C 1
ATOM 1814 O O . GLU A 1 245 ? 5.434 -1.198 16.597 1.00 80.25 245 GLU A O 1
ATOM 1819 N N . GLU A 1 246 ? 5.906 -2.597 18.287 1.00 91.50 246 GLU A N 1
ATOM 1820 C CA . GLU A 1 246 ? 4.641 -3.329 18.257 1.00 91.50 246 GLU A CA 1
ATOM 1821 C C . GLU A 1 246 ? 3.610 -2.846 19.288 1.00 91.50 246 GLU A C 1
ATOM 1823 O O . GLU A 1 246 ? 2.680 -3.580 19.616 1.00 91.50 246 GLU A O 1
ATOM 1828 N N . ALA A 1 247 ? 3.745 -1.627 19.823 1.00 94.75 247 ALA A N 1
ATOM 1829 C CA . ALA A 1 247 ? 2.790 -1.093 20.803 1.00 94.75 247 ALA A CA 1
ATOM 1830 C C . ALA A 1 247 ? 1.341 -1.049 20.282 1.00 94.75 247 ALA A C 1
ATOM 1832 O O . ALA A 1 247 ? 0.400 -1.057 21.069 1.00 94.75 247 ALA A O 1
ATOM 1833 N N . TRP A 1 248 ? 1.147 -1.026 18.960 1.00 95.25 248 TRP A N 1
ATOM 1834 C CA . TRP A 1 248 ? -0.164 -1.097 18.312 1.00 95.25 248 TRP A CA 1
ATOM 1835 C C . TRP A 1 248 ? -0.941 -2.383 18.620 1.00 95.25 248 TRP A C 1
ATOM 1837 O O . TRP A 1 248 ? -2.165 -2.375 18.486 1.00 95.25 248 TRP A O 1
ATOM 1847 N N . LEU A 1 249 ? -0.269 -3.458 19.051 1.00 96.44 249 LEU A N 1
ATOM 1848 C CA . LEU A 1 249 ? -0.914 -4.681 19.540 1.00 96.44 249 LEU A CA 1
ATOM 1849 C C . LEU A 1 249 ? -1.668 -4.435 20.848 1.00 96.44 249 LEU A C 1
ATOM 1851 O O . LEU A 1 249 ? -2.764 -4.958 21.044 1.00 96.44 249 LEU A O 1
ATOM 1855 N N . ASP A 1 250 ? -1.082 -3.620 21.724 1.00 95.19 250 ASP A N 1
ATOM 1856 C CA . ASP A 1 250 ? -1.522 -3.453 23.107 1.00 95.19 250 ASP A CA 1
ATOM 1857 C C . ASP A 1 250 ? -2.570 -2.336 23.266 1.00 95.19 250 ASP A C 1
ATOM 1859 O O . ASP A 1 250 ? -2.985 -2.040 24.384 1.00 95.19 250 ASP A O 1
ATOM 1863 N N . VAL A 1 251 ? -2.999 -1.692 22.172 1.00 96.06 251 VAL A N 1
ATOM 1864 C CA . VAL A 1 251 ? -4.016 -0.632 22.214 1.00 96.06 251 VAL A CA 1
ATOM 1865 C C . VAL A 1 251 ? -5.422 -1.242 22.133 1.00 96.06 251 VAL A C 1
ATOM 1867 O O . VAL A 1 251 ? -5.757 -1.844 21.108 1.00 96.06 251 VAL A O 1
ATOM 1870 N N . PRO A 1 252 ? -6.290 -1.038 23.145 1.00 95.94 252 PRO A N 1
ATOM 1871 C CA . PRO A 1 252 ? -7.688 -1.444 23.065 1.00 95.94 252 PRO A CA 1
ATOM 1872 C C . PRO A 1 252 ? -8.413 -0.745 21.909 1.00 95.94 252 PRO A C 1
ATOM 1874 O O . PRO A 1 252 ? -8.410 0.484 21.811 1.00 95.94 252 PRO A O 1
ATOM 1877 N N . ALA A 1 253 ? -9.081 -1.528 21.065 1.00 95.50 253 ALA A N 1
ATOM 1878 C CA . ALA A 1 253 ? -9.951 -1.036 20.001 1.00 95.50 253 ALA A CA 1
ATOM 1879 C C . ALA A 1 253 ? -11.038 -2.071 19.675 1.00 95.50 253 ALA A C 1
ATOM 1881 O O . ALA A 1 253 ? -10.906 -3.258 19.978 1.00 95.50 253 ALA A O 1
ATOM 1882 N N . ASP A 1 254 ? -12.109 -1.656 19.007 1.00 94.38 254 ASP A N 1
ATOM 1883 C CA . ASP A 1 254 ? -13.053 -2.625 18.449 1.00 94.38 254 ASP A CA 1
ATOM 1884 C C . ASP A 1 254 ? -12.431 -3.358 17.259 1.00 94.38 254 ASP A C 1
ATOM 1886 O O . ASP A 1 254 ? -12.600 -4.568 17.124 1.00 94.38 254 ASP A O 1
ATOM 1890 N N . VAL A 1 255 ? -11.683 -2.638 16.418 1.00 94.88 255 VAL A N 1
ATOM 1891 C CA . VAL A 1 255 ? -11.041 -3.199 15.226 1.00 94.88 255 VAL A CA 1
ATOM 1892 C C . VAL A 1 255 ? -9.585 -2.754 15.124 1.00 94.88 255 VAL A C 1
ATOM 1894 O O . VAL A 1 255 ? -9.278 -1.567 15.218 1.00 94.88 255 VAL A O 1
ATOM 1897 N N . LEU A 1 256 ? -8.692 -3.706 14.877 1.00 96.06 256 LEU A N 1
ATOM 1898 C CA . LEU A 1 256 ? -7.330 -3.473 14.413 1.00 96.06 256 LEU A CA 1
ATOM 1899 C C . LEU A 1 256 ? -7.280 -3.682 12.898 1.00 96.06 256 LEU A C 1
ATOM 1901 O O . LEU A 1 256 ? -7.640 -4.751 12.419 1.00 96.06 256 LEU A O 1
ATOM 1905 N N . VAL A 1 257 ? -6.808 -2.681 12.161 1.00 94.69 257 VAL A N 1
ATOM 1906 C CA . VAL A 1 257 ? -6.588 -2.761 10.712 1.00 94.69 257 VAL A CA 1
ATOM 1907 C C . VAL A 1 257 ? -5.099 -2.933 10.429 1.00 94.69 257 VAL A C 1
ATOM 1909 O O . VAL A 1 257 ? -4.300 -2.079 10.823 1.00 94.69 257 VAL A O 1
ATOM 1912 N N . LEU A 1 258 ? -4.724 -3.994 9.712 1.00 93.31 258 LEU A N 1
ATOM 1913 C CA . LEU A 1 258 ? -3.344 -4.236 9.275 1.00 93.31 258 LEU A CA 1
ATOM 1914 C C . LEU A 1 258 ? -3.111 -3.666 7.868 1.00 93.31 258 LEU A C 1
ATOM 1916 O O . LEU A 1 258 ? -3.546 -4.225 6.864 1.00 93.31 258 LEU A O 1
ATOM 1920 N N . ALA A 1 259 ? -2.409 -2.538 7.786 1.00 90.38 259 ALA A N 1
ATOM 1921 C CA . ALA A 1 259 ? -2.256 -1.741 6.567 1.00 90.38 259 ALA A CA 1
ATOM 1922 C C . ALA A 1 259 ? -0.803 -1.315 6.264 1.00 90.38 259 ALA A C 1
ATOM 1924 O O . ALA A 1 259 ? -0.605 -0.397 5.460 1.00 90.38 259 ALA A O 1
ATOM 1925 N N . ALA A 1 260 ? 0.211 -1.950 6.873 1.00 85.88 260 ALA A N 1
ATOM 1926 C CA . ALA A 1 260 ? 1.621 -1.644 6.605 1.00 85.88 260 ALA A CA 1
ATOM 1927 C C . ALA A 1 260 ? 2.371 -2.765 5.870 1.00 85.88 260 ALA A C 1
ATOM 1929 O O . ALA A 1 260 ? 2.848 -2.553 4.754 1.00 85.88 260 ALA A O 1
ATOM 1930 N N . THR A 1 261 ? 2.515 -3.937 6.494 1.00 82.56 261 THR A N 1
ATOM 1931 C CA . THR A 1 261 ? 3.444 -4.992 6.055 1.00 82.56 261 THR A CA 1
ATOM 1932 C C . THR A 1 261 ? 2.822 -6.382 6.142 1.00 82.56 261 THR A C 1
ATOM 1934 O O . THR A 1 261 ? 1.903 -6.633 6.921 1.00 82.56 261 THR A O 1
ATOM 1937 N N . GLU A 1 262 ? 3.327 -7.317 5.331 1.00 79.75 262 GLU A N 1
ATOM 1938 C CA . GLU A 1 262 ? 2.952 -8.724 5.475 1.00 79.75 262 GLU A CA 1
ATOM 1939 C C . GLU A 1 262 ? 3.537 -9.319 6.764 1.00 79.75 262 GLU A C 1
ATOM 1941 O O . GLU A 1 262 ? 4.607 -8.912 7.210 1.00 79.75 262 GLU A O 1
ATOM 1946 N N . ARG A 1 263 ? 2.835 -10.301 7.349 1.00 84.44 263 ARG A N 1
ATOM 1947 C CA . ARG A 1 263 ? 3.258 -11.020 8.569 1.00 84.44 263 ARG A CA 1
ATOM 1948 C C . ARG A 1 263 ? 3.464 -10.134 9.809 1.00 84.44 263 ARG A C 1
ATOM 1950 O O . ARG A 1 263 ? 4.183 -10.529 10.720 1.00 84.44 263 ARG A O 1
ATOM 1957 N N . ALA A 1 264 ? 2.797 -8.978 9.874 1.00 89.94 264 ALA A N 1
ATOM 1958 C CA . ALA A 1 264 ? 2.782 -8.133 11.071 1.00 89.94 264 ALA A CA 1
ATOM 1959 C C . ALA A 1 264 ? 2.219 -8.867 12.307 1.00 89.94 264 ALA A C 1
ATOM 1961 O O . ALA A 1 264 ? 2.651 -8.612 13.426 1.00 89.94 264 ALA A O 1
ATOM 1962 N N . LEU A 1 265 ? 1.291 -9.811 12.103 1.00 92.31 265 LEU A N 1
ATOM 1963 C CA . LEU A 1 265 ? 0.856 -10.765 13.123 1.00 92.31 265 LEU A CA 1
ATOM 1964 C C . LEU A 1 265 ? 1.446 -12.153 12.866 1.00 92.31 265 LEU A C 1
ATOM 1966 O O . LEU A 1 265 ? 1.453 -12.640 11.732 1.00 92.31 265 LEU A O 1
ATOM 1970 N N . ASN A 1 266 ? 1.894 -12.798 13.938 1.00 92.12 266 ASN A N 1
ATOM 1971 C CA . ASN A 1 266 ? 2.450 -14.146 13.956 1.00 92.12 266 ASN A CA 1
ATOM 1972 C C . ASN A 1 266 ? 2.052 -14.881 15.254 1.00 92.12 266 ASN A C 1
ATOM 1974 O O . ASN A 1 266 ? 1.349 -14.336 16.106 1.00 92.12 266 ASN A O 1
ATOM 1978 N N . SER A 1 267 ? 2.473 -16.140 15.402 1.00 93.25 267 SER A N 1
ATOM 1979 C CA . SER A 1 267 ? 2.151 -16.976 16.570 1.00 93.25 267 SER A CA 1
ATOM 1980 C C . SER A 1 267 ? 2.621 -16.393 17.902 1.00 93.25 267 SER A C 1
ATOM 1982 O O . SER A 1 267 ? 2.022 -16.684 18.940 1.00 93.25 267 SER A O 1
ATOM 1984 N N . ASP A 1 268 ? 3.673 -15.581 17.868 1.00 93.94 268 ASP A N 1
ATOM 1985 C CA . ASP A 1 268 ? 4.379 -15.118 19.056 1.00 93.94 268 ASP A CA 1
ATOM 1986 C C . ASP A 1 268 ? 3.742 -13.831 19.585 1.00 93.94 268 ASP A C 1
ATOM 1988 O O . ASP A 1 268 ? 3.627 -13.644 20.797 1.00 93.94 268 ASP A O 1
ATOM 1992 N N . ASN A 1 269 ? 3.255 -12.970 18.683 1.00 94.75 269 ASN A N 1
ATOM 1993 C CA . ASN A 1 269 ? 2.688 -11.670 19.038 1.00 94.75 269 ASN A CA 1
ATOM 1994 C C . ASN A 1 269 ? 1.145 -11.620 19.025 1.00 94.75 269 ASN A C 1
ATOM 1996 O O . ASN A 1 269 ? 0.568 -10.746 19.672 1.00 94.75 269 ASN A O 1
ATOM 2000 N N . ALA A 1 270 ? 0.451 -12.582 18.402 1.00 93.62 270 ALA A N 1
ATOM 2001 C CA . ALA A 1 270 ? -1.014 -12.563 18.284 1.00 93.62 270 ALA A CA 1
ATOM 2002 C C . ALA A 1 270 ? -1.751 -12.516 19.635 1.00 93.62 270 ALA A C 1
ATOM 2004 O O . ALA A 1 270 ? -2.829 -11.936 19.733 1.00 93.62 270 ALA A O 1
ATOM 2005 N N . ARG A 1 271 ? -1.162 -13.083 20.698 1.00 95.25 271 ARG A N 1
ATOM 2006 C CA . ARG A 1 271 ? -1.751 -13.076 22.051 1.00 95.25 271 ARG A CA 1
ATOM 2007 C C . ARG A 1 271 ? -1.799 -11.689 22.694 1.00 95.25 271 ARG A C 1
ATOM 2009 O O . ARG A 1 271 ? -2.512 -11.520 23.677 1.00 95.25 271 ARG A O 1
ATOM 2016 N N . ARG A 1 272 ? -1.031 -10.726 22.176 1.00 96.25 272 ARG A N 1
ATOM 2017 C CA . ARG A 1 272 ? -0.998 -9.349 22.684 1.00 96.25 272 ARG A CA 1
ATOM 2018 C C . ARG A 1 272 ? -2.116 -8.479 22.126 1.00 96.25 272 ARG A C 1
ATOM 2020 O O . ARG A 1 272 ? -2.397 -7.446 22.717 1.00 96.25 272 ARG A O 1
ATOM 2027 N N . VAL A 1 273 ? -2.746 -8.884 21.018 1.00 97.25 273 VAL A N 1
ATOM 2028 C CA . VAL A 1 273 ? -3.794 -8.098 20.357 1.00 97.25 273 VAL A CA 1
ATOM 2029 C C . VAL A 1 273 ? -4.942 -7.838 21.331 1.00 97.25 273 VAL A C 1
ATOM 2031 O O . VAL A 1 273 ? -5.666 -8.756 21.710 1.00 97.25 273 VAL A O 1
ATOM 2034 N N . GLN A 1 274 ? -5.119 -6.573 21.713 1.00 96.50 274 GLN A N 1
ATOM 2035 C CA . GLN A 1 274 ? -6.236 -6.135 22.556 1.00 96.50 274 GLN A CA 1
ATOM 2036 C C . GLN A 1 274 ? -7.474 -5.734 21.751 1.00 96.50 274 GLN A C 1
ATOM 2038 O O . GLN A 1 274 ? -8.551 -5.545 22.319 1.00 96.50 274 GLN A O 1
ATOM 2043 N N . ALA A 1 275 ? -7.340 -5.595 20.429 1.00 94.94 275 ALA A N 1
ATOM 2044 C CA . ALA A 1 275 ? -8.481 -5.338 19.570 1.00 94.94 275 ALA A CA 1
ATOM 2045 C C . ALA A 1 275 ? -9.422 -6.546 19.524 1.00 94.94 275 ALA A C 1
ATOM 2047 O O . ALA A 1 275 ? -8.983 -7.693 19.460 1.00 94.94 275 ALA A O 1
ATOM 2048 N N . ARG A 1 276 ? -10.732 -6.290 19.511 1.00 91.81 276 ARG A N 1
ATOM 2049 C CA . ARG A 1 276 ? -11.740 -7.365 19.475 1.00 91.81 276 ARG A CA 1
ATOM 2050 C C . ARG A 1 276 ? -11.734 -8.119 18.148 1.00 91.81 276 ARG A C 1
ATOM 2052 O O . ARG A 1 276 ? -12.015 -9.315 18.125 1.00 91.81 276 ARG A O 1
ATOM 2059 N N . PHE A 1 277 ? -11.424 -7.416 17.062 1.00 91.38 277 PHE A N 1
ATOM 2060 C CA . PHE A 1 277 ? -11.380 -7.957 15.710 1.00 91.38 277 PHE A CA 1
ATOM 2061 C C . PHE A 1 277 ? -10.154 -7.453 14.951 1.00 91.38 277 PHE A C 1
ATOM 2063 O O . PHE A 1 277 ? -9.659 -6.357 15.214 1.00 91.38 277 PHE A O 1
ATOM 2070 N N . VAL A 1 278 ? -9.702 -8.244 13.977 1.00 91.94 278 VAL A N 1
ATOM 2071 C CA . VAL A 1 278 ? -8.603 -7.897 13.069 1.00 91.94 278 VAL A CA 1
ATOM 2072 C C . VAL A 1 278 ? -9.126 -7.912 11.638 1.00 91.94 278 VAL A C 1
ATOM 2074 O O . VAL A 1 278 ? -9.816 -8.859 11.252 1.00 91.94 278 VAL A O 1
ATOM 2077 N N . VAL A 1 279 ? -8.805 -6.863 10.880 1.00 87.00 279 VAL A N 1
ATOM 2078 C CA . VAL A 1 279 ? -9.141 -6.690 9.459 1.00 87.00 279 VAL A CA 1
ATOM 2079 C C . VAL A 1 279 ? -7.874 -6.457 8.648 1.00 87.00 279 VAL A C 1
ATOM 2081 O O . VAL A 1 279 ? -7.046 -5.611 9.061 1.00 87.00 279 VAL A O 1
#

Foldseek 3Di:
DDDDDDDDDDDDDQDFPLDCDDAPPQKGKGWGDDVVLRWTKMKIWNDAFVLAEEDAEAEEQPDDPHVQSVQQQVRQVVCVVVVHRHGGMYMYTNDDDDDDDSLLSRLLSQLCSCLVVVVSHYYYHHDHPADPVSSVSSCVSSVHDDPDDPPPLVPLLVVVVVVCVVVVVDDQEAEEAEEAQPPNRLSSVVNNVVVRYAYQWYADQQAMKGANVGAPSVQQVVQQDPNRDGPPVSGDPRIDGDRPRLCSQQDAGQEYEYDDDPCNDDPVSNVSRNHVYYD

Secondary structure (DSSP, 8-state):
--PPPPPP---SSS---------STT-EEEEEEETTTTEEEEEEE---BTTBEEEEEEEETT--HHHHHHHHHHHHHHHHHTT---EEEEEEEE--PPSSHHHHHHHHHHHHHHHHHHTTTEEEEEBTTB-HHHHHHHHHHHT-------TTSHHHHHHHHHHHHHTT--SS--EEEEE--SHHHHHHHHHHHTTT-EEEEEEETTEEEE-TT---HHHHHHTB-TTS-B-GGGPPTT-EEE-STTGGGSS--SEEEE-S-TTSS-TTTGGG--SSEE-

Radius of gyration: 21.11 Å; Cα contacts (8 Å, |Δi|>4): 527; chains: 1; bounding box: 45×42×73 Å